Protein AF-A0A7C4S212-F1 (afdb_monomer_lite)

Sequence (214 aa):
MIWDPRSAPAAETPSPLVSHLTAELAELCGGPAAGQMADWAELAKAVERYLREQGADGEAVEGPYLLLLAAQALSSLGQSAVARRLYLLGSGLVRPAAWEASGGRALWVVDLPALTVREDASLELAFFGGLRLILDELCEVWDATRGRGVLGLRQAGAAAEALLGPKAGRQAVAGWVAELRALCRRRLAQAAVERGWEETPEVWNLDFERGRRR

Secondary structure (DSSP, 8-state):
----TT-PPP-PPPPHHHHHHHHHHHHHHTS--TTHHHHHHHHHHHHHHHHHHTT-TTS---HHHHHHHHHHHHHHTT-HHHHHHHHHHHTTSEEEE--GGGTT--EEEEESGGGS--TT---HHHHHHHHHHHHHHHHHHHHTTTT--EEEEESHHHHHHHHH-TT--HHHHHHHHHHHHHHHHHHHHHHHHHHT-SS--EEEE----TT---

pLDDT: mean 80.83, std 15.96, range [32.62, 97.62]

Radius of gyration: 20.67 Å; chains: 1; bounding box: 43×42×72 Å

Foldseek 3Di:
DDDDPPPPPDPDDQDPQLVVQLVVLQVQVPHDPPVCSVVSSVLSVVLVVVCVVVVCVPPDDDPLVSLQSSLVVCVVVVVNLSSVSSPCVSLVQKDWDDDVVLVPFTEMEGELVSLQDDLVDLPVVSSLVVVLVVLVSCLVVCLVVLQTHAYEYEPQLVNQCSNVHVPDDPVSSVVSSVVVQVSSQVSQVVSSVVSVGPYGHHYHYPPPDPPPDD

Structure (mmCIF, N/CA/C/O backbone):
data_AF-A0A7C4S212-F1
#
_entry.id   AF-A0A7C4S212-F1
#
loop_
_atom_site.group_PDB
_atom_site.id
_atom_site.type_symbol
_atom_site.label_atom_id
_atom_site.label_alt_id
_atom_site.label_comp_id
_atom_site.label_asym_id
_atom_site.label_entity_id
_atom_site.label_seq_id
_atom_site.pdbx_PDB_ins_code
_atom_site.Cartn_x
_atom_site.Cartn_y
_atom_site.Cartn_z
_atom_site.occupancy
_atom_site.B_iso_or_equiv
_atom_site.auth_seq_id
_atom_site.auth_comp_id
_atom_site.auth_asym_id
_atom_site.auth_atom_id
_atom_site.pdbx_PDB_model_num
ATOM 1 N N . MET A 1 1 ? 15.351 -1.614 -46.094 1.00 35.81 1 MET A N 1
ATOM 2 C CA . MET A 1 1 ? 16.222 -1.822 -44.919 1.00 35.81 1 MET A CA 1
ATOM 3 C C . MET A 1 1 ? 16.135 -3.300 -44.572 1.00 35.81 1 MET A C 1
ATOM 5 O O . MET A 1 1 ? 15.039 -3.753 -44.280 1.00 35.81 1 MET A O 1
ATOM 9 N N . ILE A 1 2 ? 17.216 -4.062 -44.754 1.00 35.94 2 ILE A N 1
ATOM 10 C CA . ILE A 1 2 ? 17.248 -5.511 -44.492 1.00 35.94 2 ILE A CA 1
ATOM 11 C C . ILE A 1 2 ? 17.806 -5.696 -43.079 1.00 35.94 2 ILE A C 1
ATOM 13 O O . ILE A 1 2 ? 18.888 -5.197 -42.788 1.00 35.94 2 ILE A O 1
ATOM 17 N N . TRP A 1 3 ? 17.037 -6.342 -42.207 1.00 40.75 3 TRP A N 1
ATOM 18 C CA . TRP A 1 3 ? 17.443 -6.698 -40.847 1.00 40.75 3 TRP A CA 1
ATOM 19 C C . TRP A 1 3 ? 18.335 -7.949 -40.897 1.00 40.75 3 TRP A C 1
ATOM 21 O O . TRP A 1 3 ? 17.945 -8.944 -41.511 1.00 40.75 3 TRP A O 1
ATOM 31 N N . ASP A 1 4 ? 19.531 -7.885 -40.303 1.00 50.16 4 ASP A N 1
ATOM 32 C CA . ASP A 1 4 ? 20.490 -8.995 -40.230 1.00 50.16 4 ASP A CA 1
ATOM 33 C C . ASP A 1 4 ? 20.427 -9.658 -38.837 1.00 50.16 4 ASP A C 1
ATOM 35 O O . ASP A 1 4 ? 20.831 -9.047 -37.849 1.00 50.16 4 ASP A O 1
ATOM 39 N N . PRO A 1 5 ? 19.953 -10.910 -38.718 1.00 42.38 5 PRO A N 1
ATOM 40 C CA . PRO A 1 5 ? 19.876 -11.618 -37.440 1.00 42.38 5 PRO A CA 1
ATOM 41 C C . PRO A 1 5 ? 21.245 -12.047 -36.877 1.00 42.38 5 PRO A C 1
ATOM 43 O O . PRO A 1 5 ? 21.295 -12.624 -35.791 1.00 42.38 5 PRO A O 1
ATOM 46 N N . ARG A 1 6 ? 22.359 -11.810 -37.591 1.00 40.19 6 ARG A N 1
ATOM 47 C CA . ARG A 1 6 ? 23.723 -12.143 -37.130 1.00 40.19 6 ARG A CA 1
ATOM 48 C C . ARG A 1 6 ? 24.465 -10.973 -36.496 1.00 40.19 6 ARG A C 1
ATOM 50 O O . ARG A 1 6 ? 25.532 -11.190 -35.926 1.00 40.19 6 ARG A O 1
ATOM 57 N N . SER A 1 7 ? 23.903 -9.766 -36.515 1.00 42.12 7 SER A N 1
ATOM 58 C CA . SER A 1 7 ? 24.372 -8.674 -35.661 1.00 42.12 7 SER A CA 1
ATOM 59 C C . SER A 1 7 ? 23.816 -8.864 -34.248 1.00 42.12 7 SER A C 1
ATOM 61 O O . SER A 1 7 ? 23.003 -8.072 -33.776 1.00 42.12 7 SER A O 1
ATOM 63 N N . ALA A 1 8 ? 24.195 -9.954 -33.580 1.00 43.75 8 ALA A N 1
ATOM 64 C CA . ALA A 1 8 ? 23.987 -10.046 -32.145 1.00 43.75 8 ALA A CA 1
ATOM 65 C C . ALA A 1 8 ? 24.935 -9.020 -31.503 1.00 43.75 8 ALA A C 1
ATOM 67 O O . ALA A 1 8 ? 26.151 -9.155 -31.685 1.00 43.75 8 ALA A O 1
ATOM 68 N N . PRO A 1 9 ? 24.436 -7.974 -30.819 1.00 51.03 9 PRO A N 1
ATOM 69 C CA . PRO A 1 9 ? 25.318 -7.105 -30.061 1.00 51.03 9 PRO A CA 1
ATOM 70 C C . PRO A 1 9 ? 26.076 -7.981 -29.059 1.00 51.03 9 PRO A C 1
ATOM 72 O O . PRO A 1 9 ? 25.493 -8.873 -28.435 1.00 51.03 9 PRO A O 1
ATOM 75 N N . ALA A 1 10 ? 27.392 -7.769 -28.957 1.00 52.47 10 ALA A N 1
ATOM 76 C CA . ALA A 1 10 ? 28.197 -8.345 -27.886 1.00 52.47 10 ALA A CA 1
ATOM 77 C C . ALA A 1 10 ? 27.456 -8.125 -26.563 1.00 52.47 10 ALA A C 1
ATOM 79 O O . ALA A 1 10 ? 26.830 -7.082 -26.414 1.00 52.47 10 ALA A O 1
ATOM 80 N N . ALA A 1 11 ? 27.475 -9.102 -25.650 1.00 52.12 11 ALA A N 1
ATOM 81 C CA . ALA A 1 11 ? 26.762 -9.020 -24.379 1.00 52.12 11 ALA A CA 1
ATOM 82 C C . ALA A 1 11 ? 27.180 -7.746 -23.623 1.00 52.12 11 ALA A C 1
ATOM 84 O O . ALA A 1 11 ? 28.196 -7.725 -22.932 1.00 52.12 11 ALA A O 1
ATOM 85 N N . GLU A 1 12 ? 26.428 -6.666 -23.832 1.00 66.19 12 GLU A N 1
ATOM 86 C CA . GLU A 1 12 ? 26.665 -5.373 -23.218 1.00 66.19 12 GLU A CA 1
ATOM 87 C C . GLU A 1 12 ? 26.374 -5.542 -21.738 1.00 66.19 12 GLU A C 1
ATOM 89 O O . GLU A 1 12 ? 25.265 -5.913 -21.340 1.00 66.19 12 GLU A O 1
ATOM 94 N N . THR A 1 13 ? 27.395 -5.316 -20.918 1.00 74.25 13 THR A N 1
ATOM 95 C CA . THR A 1 13 ? 27.229 -5.267 -19.473 1.00 74.25 13 THR A CA 1
ATOM 96 C C . THR A 1 13 ? 26.143 -4.232 -19.170 1.00 74.25 13 THR A C 1
ATOM 98 O O . THR A 1 13 ? 26.274 -3.089 -19.620 1.00 74.25 13 THR A O 1
ATOM 101 N N . PRO A 1 14 ? 25.062 -4.600 -18.459 1.00 78.00 14 PRO A N 1
ATOM 102 C CA . PRO A 1 14 ? 23.987 -3.664 -18.168 1.00 78.00 14 PRO A CA 1
ATOM 103 C C . PRO A 1 14 ? 24.547 -2.470 -17.398 1.00 78.00 14 PRO A C 1
ATOM 105 O O . PRO A 1 14 ? 25.407 -2.624 -16.526 1.00 78.00 14 PRO A O 1
ATOM 108 N N . SER A 1 15 ? 24.062 -1.273 -17.722 1.00 87.12 15 SER A N 1
ATOM 109 C CA . SER A 1 15 ? 24.478 -0.070 -17.009 1.00 87.12 15 SER A CA 1
ATOM 110 C C . SER A 1 15 ? 24.115 -0.160 -15.515 1.00 87.12 15 SER A C 1
ATOM 112 O O . SER A 1 15 ? 23.239 -0.951 -15.126 1.00 87.12 15 SER A O 1
ATOM 114 N N . PRO A 1 16 ? 24.742 0.657 -14.647 1.00 85.94 16 PRO A N 1
ATOM 115 C CA . PRO A 1 16 ? 24.386 0.712 -13.231 1.00 85.94 16 PRO A CA 1
ATOM 116 C C . PRO A 1 16 ? 22.905 1.045 -13.005 1.00 85.94 16 PRO A C 1
ATOM 118 O O . PRO A 1 16 ? 22.274 0.439 -12.143 1.00 85.94 16 PRO A O 1
ATOM 121 N N . LEU A 1 17 ? 22.337 1.949 -13.814 1.00 86.00 17 LEU A N 1
ATOM 122 C CA . LEU A 1 17 ? 20.925 2.327 -13.744 1.00 86.00 17 LEU A CA 1
ATOM 123 C C . LEU A 1 17 ? 20.009 1.160 -14.122 1.00 86.00 17 LEU A C 1
ATOM 125 O O . LEU A 1 17 ? 19.064 0.868 -13.392 1.00 86.00 17 LEU A O 1
ATOM 129 N N . VAL A 1 18 ? 20.309 0.460 -15.222 1.00 88.81 18 VAL A N 1
ATOM 130 C CA . VAL A 1 18 ? 19.535 -0.714 -15.648 1.00 88.81 18 VAL A CA 1
ATOM 131 C C . VAL A 1 18 ? 19.592 -1.806 -14.584 1.00 88.81 18 VAL A C 1
ATOM 133 O O . VAL A 1 18 ? 18.562 -2.389 -14.250 1.00 88.81 18 VAL A O 1
ATOM 136 N N . SER A 1 19 ? 20.770 -2.052 -14.009 1.00 86.94 19 SER A N 1
ATOM 137 C CA . SER A 1 19 ? 20.954 -3.053 -12.952 1.00 86.94 19 SER A CA 1
ATOM 138 C C . SER A 1 19 ? 20.170 -2.695 -11.687 1.00 86.94 19 SER A C 1
ATOM 140 O O . SER A 1 19 ? 19.483 -3.549 -11.130 1.00 86.94 19 SER A O 1
ATOM 142 N N . HIS A 1 20 ? 20.230 -1.429 -11.266 1.00 86.19 20 HIS A N 1
ATOM 143 C CA . HIS A 1 20 ? 19.498 -0.930 -10.105 1.00 86.19 20 HIS A CA 1
ATOM 144 C C . HIS A 1 20 ? 17.980 -1.025 -10.302 1.00 86.19 20 HIS A C 1
ATOM 146 O O . HIS A 1 20 ? 17.302 -1.643 -9.486 1.00 86.19 20 HIS A O 1
ATOM 152 N N . LEU A 1 21 ? 17.454 -0.496 -11.411 1.00 86.25 21 LEU A N 1
ATOM 153 C C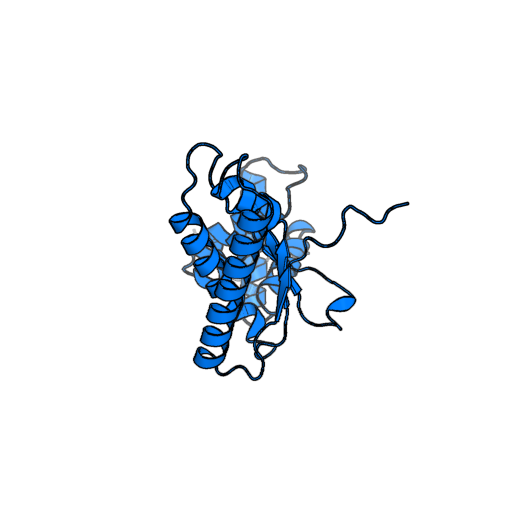A . LEU A 1 21 ? 16.017 -0.507 -11.687 1.00 86.25 21 LEU A CA 1
ATOM 154 C C . LEU A 1 21 ? 15.483 -1.934 -11.871 1.00 86.25 21 LEU A C 1
ATOM 156 O O . LEU A 1 21 ? 14.406 -2.254 -11.380 1.00 86.25 21 LEU A O 1
ATOM 160 N N . THR A 1 22 ? 16.245 -2.823 -12.516 1.00 88.00 22 THR A N 1
ATOM 161 C CA . THR A 1 22 ? 15.862 -4.240 -12.644 1.00 88.00 22 THR A CA 1
ATOM 162 C C . THR A 1 22 ? 15.776 -4.920 -11.276 1.00 88.00 22 THR A C 1
ATOM 164 O O . THR A 1 22 ? 14.845 -5.689 -11.039 1.00 88.00 22 THR A O 1
ATOM 167 N N . ALA A 1 23 ? 16.721 -4.635 -10.373 1.00 83.62 23 ALA A N 1
ATOM 168 C CA . ALA A 1 23 ? 16.706 -5.176 -9.017 1.00 83.62 23 ALA A CA 1
ATOM 169 C C . ALA A 1 23 ? 15.502 -4.663 -8.213 1.00 83.62 23 ALA A C 1
ATOM 171 O O . ALA A 1 23 ? 14.793 -5.476 -7.620 1.00 83.62 23 ALA A O 1
ATOM 172 N N . GLU A 1 24 ? 15.218 -3.357 -8.258 1.00 82.75 24 GLU A N 1
ATOM 173 C CA . GLU A 1 24 ? 14.044 -2.792 -7.580 1.00 82.75 24 GLU A CA 1
ATOM 174 C C . GLU A 1 24 ? 12.733 -3.372 -8.123 1.00 82.75 24 GLU A C 1
ATOM 176 O O . GLU A 1 24 ? 11.875 -3.796 -7.353 1.00 82.75 24 GLU A O 1
ATOM 181 N N . LEU A 1 25 ? 12.577 -3.458 -9.447 1.00 81.94 25 LEU A N 1
ATOM 182 C CA . LEU A 1 25 ? 11.378 -4.039 -10.059 1.00 81.94 25 LEU A CA 1
ATOM 183 C C . LEU A 1 25 ? 11.194 -5.507 -9.665 1.00 81.94 25 LEU A C 1
ATOM 185 O O . LEU A 1 25 ? 10.078 -5.926 -9.359 1.00 81.94 25 LEU A O 1
ATOM 189 N N . ALA A 1 26 ? 12.275 -6.288 -9.634 1.00 79.94 26 ALA A N 1
ATOM 190 C CA . ALA A 1 26 ? 12.216 -7.684 -9.215 1.00 79.94 26 ALA A CA 1
ATOM 191 C C . ALA A 1 26 ? 11.812 -7.828 -7.738 1.00 79.94 26 ALA A C 1
ATOM 193 O O . ALA A 1 26 ? 11.015 -8.709 -7.409 1.00 79.94 26 ALA A O 1
ATOM 194 N N . GLU A 1 27 ? 12.326 -6.965 -6.860 1.00 77.25 27 GLU A N 1
ATOM 195 C CA . GLU A 1 27 ? 11.983 -6.961 -5.435 1.00 77.25 27 GLU A CA 1
ATOM 196 C C . GLU A 1 27 ? 10.513 -6.572 -5.205 1.00 77.25 27 GLU A C 1
ATOM 198 O O . GLU A 1 27 ? 9.785 -7.260 -4.488 1.00 77.25 27 GLU A O 1
ATOM 203 N N . LEU A 1 28 ? 10.045 -5.511 -5.865 1.00 73.94 28 LEU A N 1
ATOM 204 C CA . LEU A 1 28 ? 8.713 -4.934 -5.651 1.00 73.94 28 LEU A CA 1
ATOM 205 C C . LEU A 1 28 ? 7.579 -5.733 -6.318 1.00 73.94 28 LEU A C 1
ATOM 207 O O . LEU A 1 28 ? 6.436 -5.736 -5.840 1.00 73.94 28 LEU A O 1
ATOM 211 N N . CYS A 1 29 ? 7.871 -6.418 -7.424 1.00 71.81 29 CYS A N 1
ATOM 212 C CA . CYS A 1 29 ? 6.865 -7.124 -8.220 1.00 71.81 29 CYS A CA 1
ATOM 213 C C . CYS A 1 29 ? 6.747 -8.623 -7.900 1.00 71.81 29 CYS A C 1
ATOM 215 O O . CYS A 1 29 ? 5.897 -9.287 -8.488 1.00 71.81 29 CYS A O 1
ATOM 217 N N . GLY A 1 30 ? 7.499 -9.144 -6.921 1.00 63.44 30 GLY A N 1
ATOM 218 C CA . GLY A 1 30 ? 7.316 -10.513 -6.417 1.00 63.44 30 GLY A CA 1
ATOM 219 C C . GLY A 1 30 ? 8.265 -11.559 -7.001 1.00 63.44 30 GLY A C 1
ATOM 220 O O . GLY A 1 30 ? 7.909 -12.733 -7.090 1.00 63.44 30 GLY A O 1
ATOM 221 N N . GLY A 1 31 ? 9.491 -11.160 -7.332 1.00 52.19 31 GLY A N 1
ATOM 222 C CA . GLY A 1 31 ? 10.545 -12.066 -7.760 1.00 52.19 31 GLY A CA 1
ATOM 223 C C . GLY A 1 31 ? 10.376 -12.582 -9.194 1.00 52.19 31 GLY A C 1
ATOM 224 O O . GLY A 1 31 ? 9.314 -12.496 -9.807 1.00 52.19 31 GLY A O 1
ATOM 225 N N . PRO A 1 32 ? 11.457 -13.109 -9.775 1.00 43.75 32 PRO A N 1
ATOM 226 C CA . PRO A 1 32 ? 11.478 -13.482 -11.172 1.00 43.75 32 PRO A CA 1
ATOM 227 C C . PRO A 1 32 ? 10.782 -14.823 -11.416 1.00 43.75 32 PRO A C 1
ATOM 229 O O . PRO A 1 32 ? 11.390 -15.885 -11.282 1.00 43.75 32 PRO A O 1
ATOM 232 N N . ALA A 1 33 ? 9.538 -14.809 -11.891 1.00 45.78 33 ALA A N 1
ATOM 233 C CA . ALA A 1 33 ? 9.155 -15.876 -12.811 1.00 45.78 33 ALA A CA 1
ATOM 234 C C . ALA A 1 33 ? 10.104 -15.771 -14.019 1.00 45.78 33 ALA A C 1
ATOM 236 O O . ALA A 1 33 ? 10.317 -14.674 -14.527 1.00 45.78 33 ALA A O 1
ATOM 237 N N . ALA A 1 34 ? 10.708 -16.871 -14.471 1.00 38.19 34 ALA A N 1
ATOM 238 C CA . ALA A 1 34 ? 11.805 -16.852 -15.451 1.00 38.19 34 ALA A CA 1
ATOM 239 C C . ALA A 1 34 ? 11.487 -16.127 -16.785 1.00 38.19 34 ALA A C 1
ATOM 241 O O . ALA A 1 34 ? 12.410 -15.759 -17.504 1.00 38.19 34 ALA A O 1
ATOM 242 N N . GLY A 1 35 ? 10.208 -15.876 -17.099 1.00 48.31 35 GLY A N 1
ATOM 243 C CA . GLY A 1 35 ? 9.780 -15.019 -18.213 1.00 48.31 35 GLY A CA 1
ATOM 244 C C . GLY A 1 35 ? 9.760 -13.510 -17.912 1.00 48.31 35 GLY A C 1
ATOM 245 O O . GLY A 1 35 ? 9.989 -12.721 -18.813 1.00 48.31 35 GLY A O 1
ATOM 246 N N . GLN A 1 36 ? 9.573 -13.097 -16.655 1.00 61.31 36 GLN A N 1
ATOM 247 C CA . GLN A 1 36 ? 9.437 -11.689 -16.252 1.00 61.31 36 GLN A CA 1
ATOM 248 C C . GLN A 1 36 ? 10.783 -10.952 -16.119 1.00 61.31 36 GLN A C 1
ATOM 250 O O . GLN A 1 36 ? 10.821 -9.738 -16.264 1.00 61.31 36 GLN A O 1
ATOM 255 N N . MET A 1 37 ? 11.913 -11.644 -15.891 1.00 55.47 37 MET A N 1
ATOM 256 C CA . MET A 1 37 ? 13.232 -10.973 -15.803 1.00 55.47 37 MET A CA 1
ATOM 257 C C . MET A 1 37 ? 13.677 -10.332 -17.110 1.00 55.47 37 MET A C 1
ATOM 259 O O . MET A 1 37 ? 14.276 -9.259 -17.085 1.00 55.47 37 MET A O 1
ATOM 263 N N . ALA A 1 38 ? 13.421 -11.008 -18.233 1.00 58.97 38 ALA A N 1
ATOM 264 C CA . ALA A 1 38 ? 13.734 -10.468 -19.550 1.00 58.97 38 ALA A CA 1
ATOM 265 C C . ALA A 1 38 ? 12.907 -9.198 -19.812 1.00 58.97 38 ALA A C 1
ATOM 267 O O . ALA A 1 38 ? 13.446 -8.210 -20.308 1.00 58.97 38 ALA A O 1
ATOM 268 N N . ASP A 1 39 ? 11.650 -9.190 -19.364 1.00 79.31 39 ASP A N 1
ATOM 269 C CA . ASP A 1 39 ? 10.753 -8.040 -19.476 1.00 79.31 39 ASP A CA 1
ATOM 270 C C . ASP A 1 39 ? 11.201 -6.864 -18.586 1.00 79.31 39 ASP A C 1
ATOM 272 O O . ASP A 1 39 ? 11.174 -5.715 -19.032 1.00 79.31 39 ASP A O 1
ATOM 276 N N . TRP A 1 40 ? 11.691 -7.119 -17.363 1.00 85.31 40 TRP A N 1
ATOM 277 C CA . TRP A 1 40 ? 12.206 -6.062 -16.474 1.00 85.31 40 TRP A CA 1
ATOM 278 C C . TRP A 1 40 ? 13.483 -5.411 -16.996 1.00 85.31 40 TRP A C 1
ATOM 280 O O . TRP A 1 40 ? 13.614 -4.189 -16.929 1.00 85.31 40 TRP A O 1
ATOM 290 N N . ALA A 1 41 ? 14.410 -6.204 -17.537 1.00 87.12 41 ALA A N 1
ATOM 291 C CA . ALA A 1 41 ? 15.652 -5.678 -18.091 1.00 87.12 41 ALA A CA 1
ATOM 292 C C . ALA A 1 41 ? 15.393 -4.802 -19.328 1.00 87.12 41 ALA A C 1
ATOM 294 O O . ALA A 1 41 ? 15.986 -3.731 -19.457 1.00 87.12 41 ALA A O 1
ATOM 295 N N . GLU A 1 42 ? 14.490 -5.219 -20.220 1.00 88.44 42 GLU A N 1
ATOM 296 C CA . GLU A 1 42 ? 14.108 -4.415 -21.389 1.00 88.44 42 GLU A CA 1
ATOM 297 C C . GLU A 1 42 ? 13.341 -3.147 -20.995 1.00 88.44 42 GLU A C 1
ATOM 299 O O . GLU A 1 42 ? 13.622 -2.071 -21.528 1.00 88.44 42 GLU A O 1
ATOM 304 N N . LEU A 1 43 ? 12.450 -3.229 -20.003 1.00 89.00 43 LEU A N 1
ATOM 305 C CA . LEU A 1 43 ? 11.792 -2.052 -19.435 1.00 89.00 43 LEU A CA 1
ATOM 306 C C . LEU A 1 43 ? 12.814 -1.064 -18.857 1.00 89.00 43 LEU A C 1
ATOM 308 O O . LEU A 1 43 ? 12.750 0.132 -19.142 1.00 89.00 43 LEU A O 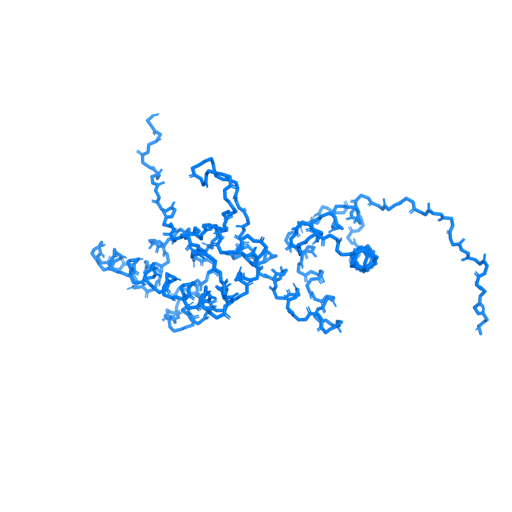1
ATOM 312 N N . ALA A 1 44 ? 13.784 -1.555 -18.083 1.00 90.31 44 ALA A N 1
ATOM 313 C CA . ALA A 1 44 ? 14.810 -0.718 -17.477 1.00 90.31 44 ALA A CA 1
ATOM 314 C C . ALA A 1 44 ? 15.700 -0.038 -18.532 1.00 90.31 44 ALA A C 1
ATOM 316 O O . ALA A 1 44 ? 16.006 1.149 -18.407 1.00 90.31 44 ALA A O 1
ATOM 317 N N . LYS A 1 45 ? 16.049 -0.749 -19.614 1.00 90.75 45 LYS A N 1
ATOM 318 C CA . LYS A 1 45 ? 16.747 -0.164 -20.774 1.00 90.75 45 LYS A CA 1
ATOM 319 C C . LYS A 1 45 ? 15.906 0.899 -21.479 1.00 90.75 45 LYS A C 1
ATOM 321 O O . LYS A 1 45 ? 16.452 1.912 -21.911 1.00 90.75 45 LYS A O 1
ATOM 326 N N . ALA A 1 46 ? 14.595 0.688 -21.609 1.00 90.31 46 ALA A N 1
ATOM 327 C CA . ALA A 1 46 ? 13.697 1.671 -22.209 1.00 90.31 46 ALA A CA 1
ATOM 328 C C . ALA A 1 46 ? 13.612 2.954 -21.363 1.00 90.31 46 ALA A C 1
ATOM 330 O O . ALA A 1 46 ? 13.699 4.051 -21.916 1.00 90.31 46 ALA A O 1
ATOM 331 N N . VAL A 1 47 ? 13.520 2.825 -20.033 1.00 89.75 47 VAL A N 1
ATOM 332 C CA . VAL A 1 47 ? 13.546 3.967 -19.101 1.00 89.75 47 VAL A CA 1
ATOM 333 C C . VAL A 1 47 ? 14.882 4.710 -19.177 1.00 89.75 47 VAL A C 1
ATOM 335 O O . VAL A 1 47 ? 14.892 5.935 -19.285 1.00 89.75 47 VAL A O 1
ATOM 338 N N . GLU A 1 48 ? 16.009 3.992 -19.188 1.00 90.81 48 GLU A N 1
ATOM 339 C CA . GLU A 1 48 ? 17.330 4.608 -19.358 1.00 90.81 48 GLU A CA 1
ATOM 340 C C . GLU A 1 48 ? 17.435 5.376 -20.683 1.00 90.81 48 GLU A C 1
ATOM 342 O O . GLU A 1 48 ? 17.891 6.520 -20.700 1.00 90.81 48 GLU A O 1
ATOM 347 N N . ARG A 1 49 ? 16.995 4.771 -21.793 1.00 90.62 49 ARG A N 1
ATOM 348 C CA . ARG A 1 49 ? 17.025 5.421 -23.109 1.00 90.62 49 ARG A CA 1
ATOM 349 C C . ARG A 1 49 ? 16.220 6.717 -23.107 1.00 90.62 49 ARG A C 1
ATOM 351 O O . ARG A 1 49 ? 16.723 7.730 -23.582 1.00 90.62 49 ARG A O 1
ATOM 358 N N . TYR A 1 50 ? 15.023 6.694 -22.524 1.00 90.62 50 TYR A N 1
ATOM 359 C CA . TYR A 1 50 ? 14.189 7.886 -22.386 1.00 90.62 50 TYR A CA 1
ATOM 360 C C . TYR A 1 50 ? 14.896 8.995 -21.592 1.00 90.62 50 TYR A C 1
ATOM 362 O O . TYR A 1 50 ? 14.892 10.147 -22.014 1.00 90.62 50 TYR A O 1
ATOM 370 N N . LEU A 1 51 ? 15.558 8.668 -20.477 1.00 89.25 51 LEU A N 1
ATOM 371 C CA . LEU A 1 51 ? 16.291 9.657 -19.676 1.00 89.25 51 LEU A CA 1
ATOM 372 C C . LEU A 1 51 ? 17.449 10.298 -20.453 1.00 89.25 51 LEU A C 1
ATOM 374 O O . LEU A 1 51 ? 17.626 11.515 -20.382 1.00 89.25 51 LEU A O 1
ATOM 378 N N . ARG A 1 52 ? 18.192 9.508 -21.241 1.00 88.38 52 ARG A N 1
ATOM 379 C CA . ARG A 1 52 ? 19.249 10.042 -22.118 1.00 88.38 52 ARG A CA 1
ATOM 380 C C . ARG A 1 52 ? 18.686 10.979 -23.183 1.00 88.38 52 ARG A C 1
ATOM 382 O O . ARG A 1 52 ? 19.252 12.041 -23.421 1.00 88.38 52 ARG A O 1
ATOM 389 N N . GLU A 1 53 ? 17.554 10.624 -23.790 1.00 89.00 53 GLU A N 1
ATOM 390 C CA . GLU A 1 53 ? 16.870 11.470 -24.780 1.00 89.00 53 GLU A CA 1
ATOM 391 C C . GLU A 1 53 ? 16.361 12.790 -24.179 1.00 89.00 53 GLU A C 1
ATOM 393 O O . GLU A 1 53 ? 16.364 13.812 -24.864 1.00 89.00 53 GLU A O 1
ATOM 398 N N . GLN A 1 54 ? 15.980 12.796 -22.898 1.00 86.44 54 GLN A N 1
ATOM 399 C CA . GLN A 1 54 ? 15.590 14.007 -22.161 1.00 86.44 54 GLN A CA 1
ATOM 400 C C . GLN A 1 54 ? 16.784 14.837 -21.656 1.00 86.44 54 GLN A C 1
ATOM 402 O O . GLN A 1 54 ? 16.584 15.861 -21.006 1.00 86.44 54 GLN A O 1
ATOM 407 N N . GLY A 1 55 ? 18.022 14.427 -21.951 1.00 82.81 55 GLY A N 1
ATOM 408 C CA . GLY A 1 55 ? 19.228 15.154 -21.553 1.00 82.81 55 GLY A CA 1
ATOM 409 C C . GLY A 1 55 ? 19.635 14.964 -20.090 1.00 82.81 55 GLY A C 1
ATOM 410 O O . GLY A 1 55 ? 20.497 15.696 -19.617 1.00 82.81 55 GLY A O 1
ATOM 411 N N . ALA A 1 56 ? 19.081 13.972 -19.385 1.00 77.75 56 ALA A N 1
ATOM 412 C CA . ALA A 1 56 ? 19.441 13.654 -17.998 1.00 77.75 56 ALA A CA 1
ATOM 413 C C . ALA A 1 56 ? 20.754 12.843 -17.880 1.00 77.75 56 ALA A C 1
ATOM 415 O O . ALA A 1 56 ? 20.984 12.148 -16.889 1.00 77.75 56 ALA A O 1
ATOM 416 N N . ASP A 1 57 ? 21.612 12.880 -18.904 1.00 70.62 57 ASP A N 1
ATOM 417 C CA . ASP A 1 57 ? 22.834 12.078 -18.963 1.00 70.62 57 ASP A CA 1
ATOM 418 C C . ASP A 1 57 ? 23.866 12.635 -17.963 1.00 70.62 57 ASP A C 1
ATOM 420 O O . ASP A 1 57 ? 24.456 13.696 -18.168 1.00 70.62 57 ASP A O 1
ATOM 424 N N . GLY A 1 58 ? 24.054 11.932 -16.841 1.00 63.34 58 GLY A N 1
ATOM 425 C CA . GLY A 1 58 ? 24.952 12.338 -15.752 1.00 63.34 58 GLY A CA 1
ATOM 426 C C . GLY A 1 58 ? 24.292 13.096 -14.594 1.00 63.34 58 GLY A C 1
ATOM 427 O O . GLY A 1 58 ? 24.986 13.424 -13.630 1.00 63.34 58 GLY A O 1
ATOM 428 N N . GLU A 1 59 ? 22.977 13.334 -14.636 1.00 69.62 59 GLU A N 1
ATOM 429 C CA . GLU A 1 59 ? 22.231 13.884 -13.499 1.00 69.62 59 GLU A CA 1
ATOM 430 C C . GLU A 1 59 ? 21.746 12.774 -12.554 1.00 69.62 59 GLU A C 1
ATOM 432 O O . GLU A 1 59 ? 21.380 11.673 -12.971 1.00 69.62 59 GLU A O 1
ATOM 437 N N . ALA A 1 60 ? 21.750 13.053 -11.248 1.00 75.12 60 ALA A N 1
ATOM 438 C CA . ALA A 1 60 ? 21.204 12.135 -10.257 1.00 75.12 60 ALA A CA 1
ATOM 439 C C . ALA A 1 60 ? 19.673 12.131 -10.360 1.00 75.12 60 ALA A C 1
ATOM 441 O O . ALA A 1 60 ? 19.019 13.109 -10.005 1.00 75.12 60 ALA A O 1
ATOM 442 N N . VAL A 1 61 ? 19.106 11.026 -10.843 1.00 81.69 61 VAL A N 1
ATOM 443 C CA . VAL A 1 61 ? 17.655 10.848 -10.949 1.00 81.69 61 VAL A CA 1
ATOM 444 C C . VAL A 1 61 ? 17.116 10.226 -9.665 1.00 81.69 61 VAL A C 1
ATOM 446 O O . VAL A 1 61 ? 17.644 9.227 -9.177 1.00 81.69 61 VAL A O 1
ATOM 449 N N . GLU A 1 62 ? 16.050 10.803 -9.111 1.00 82.19 62 GLU A N 1
ATOM 450 C CA . GLU A 1 62 ? 15.416 10.275 -7.905 1.00 82.19 62 GLU A CA 1
ATOM 451 C C . GLU A 1 62 ? 14.728 8.925 -8.178 1.00 82.19 62 GLU A C 1
ATOM 453 O O . GLU A 1 62 ? 13.956 8.783 -9.128 1.00 82.19 62 GLU A O 1
ATOM 458 N N . GLY A 1 63 ? 14.956 7.937 -7.306 1.00 82.00 63 GLY A N 1
ATOM 459 C CA . GLY A 1 63 ? 14.358 6.596 -7.405 1.00 82.00 63 GLY A CA 1
ATOM 460 C C . GLY A 1 63 ? 12.831 6.586 -7.598 1.00 82.00 63 GLY A C 1
ATOM 461 O O . GLY A 1 63 ? 12.353 5.924 -8.519 1.00 82.00 63 GLY A O 1
ATOM 462 N N . PRO A 1 64 ? 12.041 7.370 -6.834 1.00 83.94 64 PRO A N 1
ATOM 463 C CA . PRO A 1 64 ? 10.593 7.451 -7.033 1.00 83.94 64 PRO A CA 1
ATOM 464 C C . PRO A 1 64 ? 10.191 7.864 -8.454 1.00 83.94 64 PRO A C 1
ATOM 466 O O . PRO A 1 64 ? 9.244 7.314 -9.014 1.00 83.94 64 PRO A O 1
ATOM 469 N N . TYR A 1 65 ? 10.942 8.777 -9.078 1.00 84.50 65 TYR A N 1
ATOM 470 C CA . TYR A 1 65 ? 10.684 9.194 -10.454 1.00 84.50 65 TYR A CA 1
ATOM 471 C C . TYR A 1 65 ? 10.972 8.072 -11.462 1.00 84.50 65 TYR A C 1
ATOM 473 O O . TYR A 1 65 ? 10.191 7.872 -12.393 1.00 84.50 65 TYR A O 1
ATOM 481 N N . LEU A 1 66 ? 12.021 7.271 -11.242 1.00 88.38 66 LEU A N 1
ATOM 482 C CA . LEU A 1 66 ? 12.290 6.076 -12.054 1.00 88.38 66 LEU A CA 1
ATOM 483 C C . LEU A 1 66 ? 11.136 5.066 -11.981 1.00 88.38 66 LEU A C 1
ATOM 485 O O . LEU A 1 66 ? 10.726 4.528 -13.012 1.00 88.38 66 LEU A O 1
ATOM 489 N N . LEU A 1 67 ? 10.568 4.855 -10.789 1.00 87.25 67 LEU A N 1
ATOM 490 C CA . LEU A 1 67 ? 9.408 3.977 -10.604 1.00 87.25 67 LEU A CA 1
ATOM 491 C C . LEU A 1 67 ? 8.158 4.514 -11.313 1.00 87.25 67 LEU A C 1
ATOM 493 O O . LEU A 1 67 ? 7.411 3.729 -11.894 1.00 87.25 67 LEU A O 1
ATOM 497 N N . LEU A 1 68 ? 7.946 5.836 -11.332 1.00 87.88 68 LEU A N 1
ATOM 498 C CA . LEU A 1 68 ? 6.849 6.458 -12.085 1.00 87.88 68 LEU A CA 1
ATOM 499 C C . LEU A 1 68 ? 7.011 6.274 -13.602 1.00 87.88 68 LEU A C 1
ATOM 501 O O . LEU A 1 68 ? 6.034 5.964 -14.287 1.00 87.88 68 LEU A O 1
ATOM 505 N N . LEU A 1 69 ? 8.231 6.412 -14.132 1.00 89.44 69 LEU A N 1
ATOM 506 C CA . LEU A 1 69 ? 8.513 6.152 -15.550 1.00 89.44 69 LEU A CA 1
ATOM 507 C C . LEU A 1 69 ? 8.295 4.676 -15.906 1.00 89.44 69 LEU A C 1
ATOM 509 O O . LEU A 1 69 ? 7.655 4.370 -16.916 1.00 89.44 69 LEU A O 1
ATOM 513 N N . ALA A 1 70 ? 8.760 3.759 -15.055 1.00 88.50 70 ALA A N 1
ATOM 514 C CA . ALA A 1 70 ? 8.526 2.327 -15.224 1.00 88.50 70 ALA A CA 1
ATOM 515 C C . ALA A 1 70 ? 7.025 1.983 -15.170 1.00 88.50 70 ALA A C 1
ATOM 517 O O . ALA A 1 70 ? 6.534 1.223 -16.008 1.00 88.50 70 ALA A O 1
ATOM 518 N N . ALA A 1 71 ? 6.274 2.593 -14.247 1.00 87.06 71 ALA A N 1
ATOM 519 C CA . ALA A 1 71 ? 4.824 2.448 -14.154 1.00 87.06 71 ALA A CA 1
ATOM 520 C C . ALA A 1 71 ? 4.119 2.919 -15.435 1.00 87.06 71 ALA A C 1
ATOM 522 O O . ALA A 1 71 ? 3.251 2.218 -15.958 1.00 87.06 71 ALA A O 1
ATOM 523 N N . GLN A 1 72 ? 4.526 4.069 -15.983 1.00 87.00 72 GLN A N 1
ATOM 524 C CA . GLN A 1 72 ? 3.971 4.620 -17.221 1.00 87.00 72 GLN A CA 1
ATOM 525 C C . GLN A 1 72 ? 4.211 3.700 -18.421 1.00 87.00 72 GLN A C 1
ATOM 527 O O . GLN A 1 72 ? 3.300 3.456 -19.222 1.00 87.00 72 GLN A O 1
ATOM 532 N N . ALA A 1 73 ? 5.424 3.163 -18.534 1.00 87.19 73 ALA A N 1
ATOM 533 C CA . ALA A 1 73 ? 5.766 2.216 -19.582 1.00 87.19 73 ALA A CA 1
ATOM 534 C C . ALA A 1 73 ? 4.947 0.919 -19.446 1.00 87.19 73 ALA A C 1
ATOM 536 O O . ALA A 1 73 ? 4.322 0.492 -20.414 1.00 87.19 73 ALA A O 1
ATOM 537 N N . LEU A 1 74 ? 4.827 0.353 -18.241 1.00 84.81 74 LEU A N 1
ATOM 538 C CA . LEU A 1 74 ? 3.996 -0.835 -17.998 1.00 84.81 74 LEU A CA 1
ATOM 539 C C . LEU A 1 74 ? 2.508 -0.600 -18.263 1.00 84.81 74 LEU A C 1
ATOM 541 O O . LEU A 1 74 ? 1.842 -1.456 -18.845 1.00 84.81 74 LEU A O 1
ATOM 545 N N . SER A 1 75 ? 1.989 0.570 -17.894 1.00 83.75 75 SER A N 1
ATOM 546 C CA . SER A 1 75 ? 0.610 0.962 -18.188 1.00 83.75 75 SER A CA 1
ATOM 547 C C . SER A 1 75 ? 0.353 0.975 -19.699 1.00 83.75 75 SER A C 1
ATOM 549 O O . SER A 1 75 ? -0.638 0.418 -20.171 1.00 83.75 75 SER A O 1
ATOM 551 N N . SER A 1 76 ? 1.308 1.507 -20.470 1.00 83.44 76 SER A N 1
ATOM 552 C CA . SER A 1 76 ? 1.252 1.550 -21.939 1.00 83.44 76 SER A CA 1
ATOM 553 C C . SER A 1 76 ? 1.319 0.158 -22.583 1.00 83.44 76 SER A C 1
ATOM 555 O O . SER A 1 76 ? 0.805 -0.038 -23.681 1.00 83.44 76 SER A O 1
ATOM 557 N N . LEU A 1 77 ? 1.905 -0.819 -21.885 1.00 82.69 77 LEU A N 1
ATOM 558 C CA . LEU A 1 77 ? 1.963 -2.228 -22.287 1.00 82.69 77 LEU A CA 1
ATOM 559 C C . LEU A 1 77 ? 0.741 -3.044 -21.820 1.00 82.69 77 LEU A C 1
ATOM 561 O O . LEU A 1 77 ? 0.713 -4.261 -21.996 1.00 82.69 77 LEU A O 1
ATOM 565 N N . GLY A 1 78 ? -0.264 -2.409 -21.204 1.00 78.69 78 GLY A N 1
ATOM 566 C CA . GLY A 1 78 ? -1.454 -3.087 -20.675 1.00 78.69 78 GLY A CA 1
ATOM 567 C C . GLY A 1 78 ? -1.226 -3.826 -19.350 1.00 78.69 78 GLY A C 1
ATOM 568 O O . GLY A 1 78 ? -2.130 -4.503 -18.862 1.00 78.69 78 GLY A O 1
ATOM 569 N N . GLN A 1 79 ? -0.053 -3.675 -18.726 1.00 81.12 79 GLN A N 1
ATOM 570 C CA . GLN A 1 79 ? 0.304 -4.289 -17.440 1.00 81.12 79 GLN A CA 1
ATOM 571 C C . GLN A 1 79 ? -0.240 -3.461 -16.264 1.00 81.12 79 GLN A C 1
ATOM 573 O O . GLN A 1 79 ? 0.496 -3.035 -15.373 1.00 81.12 79 GLN A O 1
ATOM 578 N N . SER A 1 80 ? -1.549 -3.192 -16.268 1.00 76.44 80 SER A N 1
ATOM 579 C CA . SER A 1 80 ? -2.164 -2.196 -15.382 1.00 76.44 80 SER A CA 1
ATOM 580 C C . SER A 1 80 ? -2.053 -2.529 -13.891 1.00 76.44 80 SER A C 1
ATOM 582 O O . SER A 1 80 ? -1.949 -1.607 -13.093 1.00 76.44 80 SER A O 1
ATOM 584 N N . ALA A 1 81 ? -2.057 -3.808 -13.498 1.00 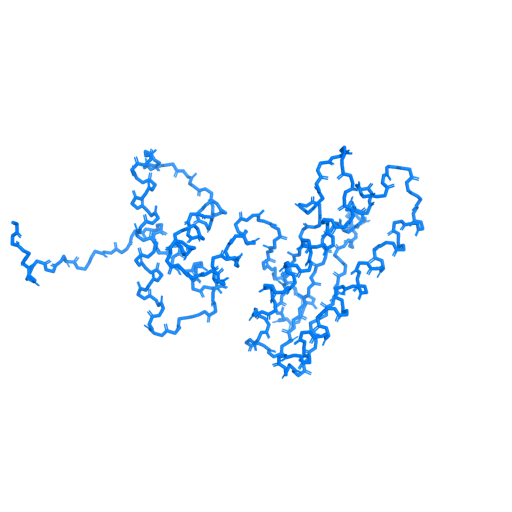73.38 81 ALA A N 1
ATOM 585 C CA . ALA A 1 81 ? -1.903 -4.201 -12.091 1.00 73.38 81 ALA A CA 1
ATOM 586 C C . ALA A 1 81 ? -0.497 -3.869 -11.561 1.00 73.38 81 ALA A C 1
ATOM 588 O O . ALA A 1 81 ? -0.342 -3.177 -10.558 1.00 73.38 81 ALA A O 1
ATOM 589 N N . VAL A 1 82 ? 0.542 -4.263 -12.303 1.00 78.31 82 VAL A N 1
ATOM 590 C CA . VAL A 1 82 ? 1.934 -3.969 -11.933 1.00 78.31 82 VAL A CA 1
ATOM 591 C C . VAL A 1 82 ? 2.204 -2.464 -11.981 1.00 78.31 82 VAL A C 1
ATOM 593 O O . VAL A 1 82 ? 2.811 -1.914 -11.064 1.00 78.31 82 VAL A O 1
ATOM 596 N N . ALA A 1 83 ? 1.694 -1.775 -13.006 1.00 81.94 83 ALA A N 1
ATOM 597 C CA . ALA A 1 83 ? 1.816 -0.327 -13.124 1.00 81.94 83 ALA A CA 1
ATOM 598 C C . ALA A 1 83 ? 1.208 0.404 -11.917 1.00 81.94 83 ALA A C 1
ATOM 600 O O . ALA A 1 83 ? 1.854 1.286 -11.356 1.00 81.94 83 ALA A O 1
ATOM 601 N N . ARG A 1 84 ? 0.002 0.023 -11.467 1.00 80.44 84 ARG A N 1
ATOM 602 C CA . ARG A 1 84 ? -0.637 0.626 -10.282 1.00 80.44 84 ARG A CA 1
ATOM 603 C C . ARG A 1 84 ? 0.190 0.429 -9.020 1.00 80.44 84 ARG A C 1
ATOM 605 O O . ARG A 1 84 ? 0.373 1.392 -8.277 1.00 80.44 84 ARG A O 1
ATOM 612 N N . ARG A 1 85 ? 0.767 -0.757 -8.818 1.00 77.88 85 ARG A N 1
ATOM 613 C CA . ARG A 1 85 ? 1.683 -0.997 -7.696 1.00 77.88 85 ARG A CA 1
ATOM 614 C C . ARG A 1 85 ? 2.893 -0.066 -7.750 1.00 77.88 85 ARG A C 1
ATOM 616 O O . ARG A 1 85 ? 3.202 0.580 -6.753 1.00 77.88 85 ARG A O 1
ATOM 623 N N . LEU A 1 86 ? 3.533 0.066 -8.911 1.00 82.19 86 LEU A N 1
ATOM 624 C CA . LEU A 1 86 ? 4.665 0.982 -9.066 1.00 82.19 86 LEU A CA 1
ATOM 625 C C . LEU A 1 86 ? 4.267 2.450 -8.879 1.00 82.19 86 LEU A C 1
ATOM 627 O O . LEU A 1 86 ? 5.029 3.193 -8.269 1.00 82.19 86 LEU A O 1
ATOM 631 N N . TYR A 1 87 ? 3.072 2.871 -9.306 1.00 84.06 87 TYR A N 1
ATOM 632 C CA . TYR A 1 87 ? 2.569 4.218 -9.012 1.00 84.06 87 TYR A CA 1
ATOM 633 C C . TYR A 1 87 ? 2.388 4.457 -7.507 1.00 84.06 87 TYR A C 1
ATOM 635 O O . TYR A 1 87 ? 2.720 5.537 -7.015 1.00 84.06 87 TYR A O 1
ATOM 643 N N . LEU A 1 88 ? 1.901 3.471 -6.747 1.00 82.62 88 LEU A N 1
ATOM 644 C CA . LEU A 1 88 ? 1.756 3.597 -5.290 1.00 82.62 88 LEU A CA 1
ATOM 645 C C . LEU A 1 88 ? 3.101 3.746 -4.570 1.00 82.62 88 LEU A C 1
ATOM 647 O O . LEU A 1 88 ? 3.195 4.485 -3.591 1.00 82.62 88 LEU A O 1
ATOM 651 N N . LEU A 1 89 ? 4.136 3.080 -5.074 1.00 80.06 89 LEU A N 1
ATOM 652 C CA . LEU A 1 89 ? 5.487 3.153 -4.520 1.00 80.06 89 LEU A CA 1
ATOM 653 C C . LEU A 1 89 ? 6.205 4.433 -4.955 1.00 80.06 89 LEU A C 1
ATOM 655 O O . LEU A 1 89 ? 6.731 5.166 -4.121 1.00 80.06 89 LEU A O 1
ATOM 659 N N . GLY A 1 90 ? 6.161 4.745 -6.252 1.00 80.69 90 GLY A N 1
ATOM 660 C CA . GLY A 1 90 ? 6.767 5.941 -6.838 1.00 80.69 90 GLY A CA 1
ATOM 661 C C . GLY A 1 90 ? 6.126 7.248 -6.367 1.00 80.69 90 GLY A C 1
ATOM 662 O O . GLY A 1 90 ? 6.773 8.288 -6.382 1.00 80.69 90 GLY A O 1
ATOM 663 N N . SER A 1 91 ? 4.878 7.214 -5.890 1.00 82.19 91 SER A N 1
ATOM 664 C CA . SER A 1 91 ? 4.231 8.373 -5.253 1.00 82.19 91 SER A CA 1
ATOM 665 C C . SER A 1 91 ? 4.623 8.573 -3.786 1.00 82.19 91 SER A C 1
ATOM 667 O O . SER A 1 91 ? 4.283 9.599 -3.201 1.00 82.19 91 SER A O 1
ATOM 669 N N . GLY A 1 92 ? 5.297 7.601 -3.161 1.00 82.88 92 GLY A N 1
ATOM 670 C CA . GLY A 1 92 ? 5.613 7.627 -1.731 1.00 82.88 92 GLY A CA 1
ATOM 671 C C . GLY A 1 92 ? 4.403 7.432 -0.808 1.00 82.88 92 GLY A C 1
ATOM 672 O O . GLY A 1 92 ? 4.568 7.452 0.413 1.00 82.88 92 GLY A O 1
ATOM 673 N N . LEU A 1 93 ? 3.206 7.202 -1.367 1.00 86.31 93 LEU A N 1
ATOM 674 C CA . LEU A 1 93 ? 1.979 6.914 -0.614 1.00 86.31 93 LEU A CA 1
ATOM 675 C C . LEU A 1 93 ? 2.111 5.635 0.204 1.00 86.31 93 LEU A C 1
ATOM 677 O O . LEU A 1 93 ? 1.570 5.537 1.308 1.00 86.31 93 LEU A O 1
ATOM 681 N N . VAL A 1 94 ? 2.830 4.657 -0.344 1.00 88.75 94 VAL A N 1
ATOM 682 C CA . VAL A 1 94 ? 3.100 3.389 0.312 1.00 88.75 94 VAL A CA 1
ATOM 683 C C . VAL A 1 94 ? 4.578 3.059 0.217 1.00 88.75 94 VAL A C 1
ATOM 685 O O . VAL A 1 94 ? 5.205 3.259 -0.818 1.00 88.75 94 VAL A O 1
ATOM 688 N N . ARG A 1 95 ? 5.138 2.513 1.296 1.00 86.56 95 ARG A N 1
ATOM 689 C CA . ARG A 1 95 ? 6.530 2.059 1.324 1.00 86.56 95 ARG A CA 1
ATOM 690 C C . ARG A 1 95 ? 6.694 0.754 2.097 1.00 86.56 95 ARG A C 1
ATOM 692 O O . ARG A 1 95 ? 6.045 0.598 3.141 1.00 86.56 95 ARG A O 1
ATOM 699 N N . PRO A 1 96 ? 7.573 -0.156 1.648 1.00 84.06 96 PRO A N 1
ATOM 700 C CA . PRO A 1 96 ? 8.006 -1.254 2.492 1.00 84.06 96 PRO A CA 1
ATOM 701 C C . PRO A 1 96 ? 8.817 -0.681 3.659 1.00 84.06 96 PRO A C 1
ATOM 703 O O . PRO A 1 96 ? 9.520 0.326 3.525 1.00 84.06 96 PRO A O 1
ATOM 706 N N . ALA A 1 97 ? 8.708 -1.296 4.828 1.00 82.19 97 ALA A N 1
ATOM 707 C CA . ALA A 1 97 ? 9.534 -0.954 5.974 1.00 82.19 97 ALA A CA 1
ATOM 708 C C . ALA A 1 97 ? 10.002 -2.227 6.674 1.00 82.19 97 ALA A C 1
ATOM 710 O O . ALA A 1 97 ? 9.225 -3.150 6.899 1.00 82.19 97 ALA A O 1
ATOM 711 N N . ALA A 1 98 ? 11.271 -2.256 7.067 1.00 72.19 98 ALA A N 1
ATOM 712 C CA . ALA A 1 98 ? 11.762 -3.246 8.011 1.00 72.19 98 ALA A CA 1
ATOM 713 C C . ALA A 1 98 ? 11.514 -2.720 9.428 1.00 72.19 98 ALA A C 1
ATOM 715 O O . ALA A 1 98 ? 11.940 -1.616 9.769 1.00 72.19 98 ALA A O 1
ATOM 716 N N . TRP A 1 99 ? 10.822 -3.496 10.261 1.00 67.44 99 TRP A N 1
ATOM 717 C CA . TRP A 1 99 ? 10.680 -3.180 11.678 1.00 67.44 99 TRP A CA 1
ATOM 718 C C . TRP A 1 99 ? 10.940 -4.431 12.505 1.00 67.44 99 TRP A C 1
ATOM 720 O O . TRP A 1 99 ? 10.245 -5.424 12.346 1.00 67.44 99 TRP A O 1
ATOM 730 N N . GLU A 1 100 ? 11.911 -4.383 13.418 1.00 63.06 100 GLU A N 1
ATOM 731 C CA . GLU A 1 100 ? 12.234 -5.514 14.304 1.00 63.06 100 GLU A CA 1
ATOM 732 C C . GLU A 1 100 ? 11.003 -6.031 15.068 1.00 63.06 100 GLU A C 1
ATOM 734 O O . GLU A 1 100 ? 10.828 -7.238 15.230 1.00 63.06 100 GLU A O 1
ATOM 739 N N . ALA A 1 101 ? 10.092 -5.130 15.457 1.00 61.88 101 ALA A N 1
ATOM 740 C CA . ALA A 1 101 ? 8.853 -5.487 16.141 1.00 61.88 101 ALA A CA 1
ATOM 741 C C . ALA A 1 101 ? 7.885 -6.307 15.272 1.00 61.88 101 ALA A C 1
ATOM 743 O O . ALA A 1 101 ? 7.030 -6.997 15.823 1.00 61.88 101 ALA A O 1
ATOM 744 N N . SER A 1 102 ? 8.009 -6.276 13.937 1.00 62.34 102 SER A N 1
ATOM 745 C CA . SER A 1 102 ? 7.173 -7.094 13.048 1.00 62.34 102 SER A CA 1
ATOM 746 C C . SER A 1 102 ? 7.535 -8.583 13.095 1.00 62.34 102 SER A C 1
ATOM 748 O O . SER A 1 102 ? 6.833 -9.390 12.488 1.00 62.34 102 SER A O 1
ATOM 750 N N . GLY A 1 103 ? 8.612 -8.970 13.794 1.00 68.00 103 GLY A N 1
ATOM 751 C CA . GLY A 1 103 ? 9.020 -10.370 13.934 1.00 68.00 103 GLY A CA 1
ATOM 752 C C . GLY A 1 103 ? 9.393 -11.017 12.598 1.00 68.00 103 GLY A C 1
ATOM 753 O O . GLY A 1 103 ? 9.115 -12.195 12.386 1.00 68.00 103 GLY A O 1
ATOM 754 N N . GLY A 1 104 ? 9.947 -10.232 11.666 1.00 71.75 104 GLY A N 1
ATOM 755 C CA . GLY A 1 104 ? 10.284 -10.686 10.312 1.00 71.75 104 GLY A CA 1
ATOM 756 C C . GLY A 1 104 ? 9.097 -10.731 9.343 1.00 71.75 104 GLY A C 1
ATOM 757 O O . GLY A 1 104 ? 9.243 -11.213 8.222 1.00 71.75 104 GLY A O 1
ATOM 758 N N . ARG A 1 105 ? 7.919 -10.232 9.739 1.00 78.69 105 ARG A N 1
ATOM 759 C CA . ARG A 1 105 ? 6.765 -10.091 8.839 1.00 78.69 105 ARG A CA 1
ATOM 760 C C . ARG A 1 105 ? 6.935 -8.878 7.924 1.00 78.69 105 ARG A C 1
ATOM 762 O O . ARG A 1 105 ? 7.432 -7.837 8.361 1.00 78.69 105 ARG A O 1
ATOM 769 N N . ALA A 1 106 ? 6.444 -8.996 6.689 1.00 82.75 106 ALA A N 1
ATOM 770 C CA . ALA A 1 106 ? 6.394 -7.890 5.738 1.00 82.75 106 ALA A CA 1
ATOM 771 C C . ALA A 1 106 ? 5.525 -6.749 6.293 1.00 82.75 106 ALA A C 1
ATOM 773 O O . ALA A 1 106 ? 4.321 -6.931 6.511 1.00 82.75 106 ALA A O 1
ATOM 774 N N . LEU A 1 107 ? 6.143 -5.590 6.532 1.00 89.00 107 LEU A N 1
ATOM 775 C CA . LEU A 1 107 ? 5.475 -4.372 6.978 1.00 89.00 107 LEU A CA 1
ATOM 776 C C . LEU A 1 107 ? 5.393 -3.379 5.819 1.00 89.00 107 LEU A C 1
ATOM 778 O O . LEU A 1 107 ? 6.406 -2.985 5.243 1.00 89.00 107 LEU A O 1
ATOM 782 N N . TRP A 1 108 ? 4.174 -2.931 5.543 1.00 90.81 108 TRP A N 1
ATOM 783 C CA . TRP A 1 108 ? 3.879 -1.910 4.547 1.00 90.81 108 TRP A CA 1
ATOM 784 C C . TRP A 1 108 ? 3.285 -0.692 5.221 1.00 90.81 108 TRP A C 1
ATOM 786 O O . TRP A 1 108 ? 2.319 -0.804 5.973 1.00 90.81 108 TRP A O 1
ATOM 796 N N . VAL A 1 109 ? 3.875 0.472 4.977 1.00 92.31 109 VAL A N 1
ATOM 797 C CA . VAL A 1 109 ? 3.488 1.721 5.628 1.00 92.31 109 VAL A CA 1
ATOM 798 C C . VAL A 1 109 ? 2.774 2.619 4.637 1.00 92.31 109 VAL A C 1
ATOM 800 O O . VAL A 1 109 ? 3.355 2.965 3.613 1.00 92.31 109 VAL A O 1
ATOM 803 N N . VAL A 1 110 ? 1.556 3.033 4.979 1.00 93.75 110 VAL A N 1
ATOM 804 C CA . VAL A 1 110 ? 0.781 4.031 4.232 1.00 93.75 110 VAL A CA 1
ATOM 805 C C . VAL A 1 110 ? 0.982 5.400 4.867 1.00 93.75 110 VAL A C 1
ATOM 807 O O . VAL A 1 110 ? 0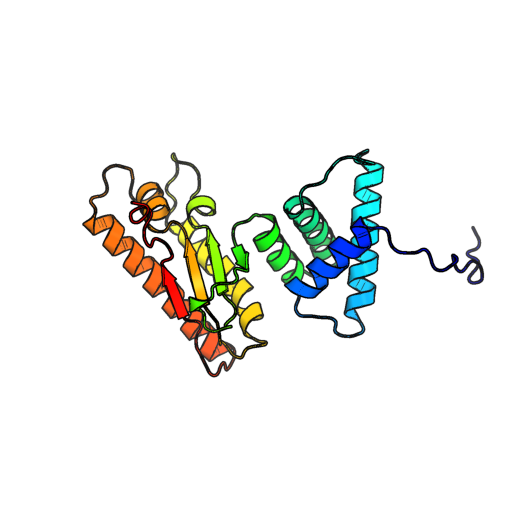.790 5.563 6.078 1.00 93.75 110 VAL A O 1
ATOM 810 N N . ASP A 1 111 ? 1.362 6.377 4.050 1.00 91.19 111 ASP A N 1
ATOM 811 C CA . ASP A 1 111 ? 1.509 7.767 4.459 1.00 91.19 111 ASP A CA 1
ATOM 812 C C . ASP A 1 111 ? 0.195 8.535 4.302 1.00 91.19 111 ASP A C 1
ATOM 814 O O . ASP A 1 111 ? -0.180 8.959 3.211 1.00 91.19 111 ASP A O 1
ATOM 818 N N . LEU A 1 112 ? -0.533 8.705 5.403 1.00 91.56 112 LEU A N 1
ATOM 819 C CA . LEU A 1 112 ? -1.889 9.254 5.361 1.00 91.56 112 LEU A CA 1
ATOM 820 C C . LEU A 1 112 ? -1.956 10.748 4.997 1.00 91.56 112 LEU A C 1
ATOM 822 O O . LEU A 1 112 ? -2.879 11.111 4.272 1.00 91.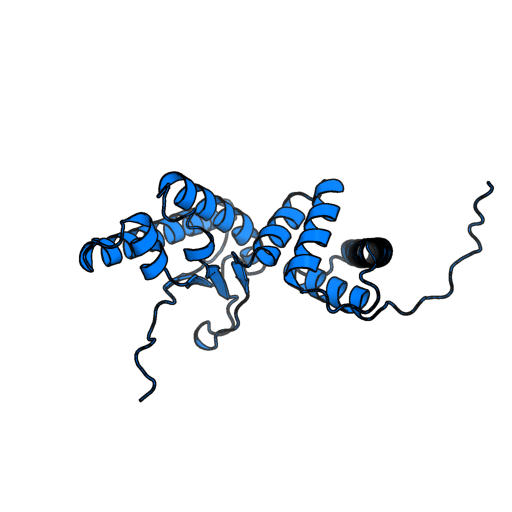56 112 LEU A O 1
ATOM 826 N N . PRO A 1 113 ? -1.011 11.619 5.405 1.00 86.94 113 PRO A N 1
ATOM 827 C CA . PRO A 1 113 ? -0.975 13.007 4.938 1.00 86.94 113 PRO A CA 1
ATOM 828 C C . PRO A 1 113 ? -0.799 13.138 3.424 1.00 86.94 113 PRO A C 1
ATOM 830 O O . PRO A 1 113 ? -1.323 14.065 2.817 1.00 86.94 113 PRO A O 1
ATOM 833 N N . ALA A 1 114 ? -0.110 12.195 2.782 1.00 85.44 114 ALA A N 1
ATOM 834 C CA . ALA A 1 114 ? 0.019 12.201 1.329 1.00 85.44 114 ALA A CA 1
ATOM 835 C C . ALA A 1 114 ? -1.312 11.856 0.619 1.00 85.44 114 ALA A C 1
ATOM 837 O O . ALA A 1 114 ? -1.461 12.134 -0.569 1.00 85.44 114 ALA A O 1
ATOM 838 N N . LEU A 1 115 ? -2.305 11.319 1.347 1.00 86.06 115 LEU A N 1
ATOM 839 C CA . LEU A 1 115 ? -3.676 11.105 0.865 1.00 86.06 115 LEU A CA 1
ATOM 840 C C . LEU A 1 115 ? -4.633 12.261 1.147 1.00 86.06 115 LEU A C 1
ATOM 842 O O . LEU A 1 115 ? -5.729 12.293 0.581 1.00 86.06 115 LEU A O 1
ATOM 846 N N . THR A 1 116 ? -4.272 13.192 2.027 1.00 82.50 116 THR A N 1
ATOM 847 C CA . THR A 1 116 ? -5.128 14.345 2.299 1.00 82.50 116 THR A CA 1
ATOM 848 C C . THR A 1 116 ? -4.987 15.353 1.164 1.00 82.50 116 THR A C 1
ATOM 850 O O . THR A 1 116 ? -3.915 15.911 0.942 1.00 82.50 116 THR A O 1
ATOM 853 N N . VAL A 1 117 ? -6.071 15.558 0.411 1.00 68.88 117 VAL A N 1
ATOM 854 C CA . VAL A 1 117 ? -6.163 16.621 -0.600 1.00 68.88 117 VAL A CA 1
ATOM 855 C C . VAL A 1 117 ? -6.114 17.979 0.117 1.00 68.88 117 VAL A C 1
ATOM 857 O O . VAL A 1 117 ? -6.516 18.063 1.274 1.00 68.88 117 VAL A O 1
ATOM 860 N N . ARG A 1 118 ? -5.568 18.998 -0.563 1.00 60.91 118 ARG A N 1
ATOM 861 C CA . ARG A 1 118 ? -5.281 20.368 -0.087 1.00 60.91 118 ARG A CA 1
ATOM 862 C C . ARG A 1 118 ? -6.218 20.908 1.010 1.00 60.91 118 ARG A C 1
ATOM 864 O O . ARG A 1 118 ? -7.418 20.655 1.008 1.00 60.91 118 ARG A O 1
ATOM 871 N N . GLU A 1 119 ? -5.645 21.754 1.871 1.00 57.06 119 GLU A N 1
ATOM 872 C CA . GLU A 1 119 ? -6.240 22.360 3.081 1.00 57.06 119 GLU A CA 1
ATOM 873 C C . GLU A 1 119 ? -7.612 23.045 2.891 1.00 57.06 119 GLU A C 1
ATOM 875 O O . GLU A 1 119 ? -8.314 23.297 3.868 1.00 57.06 119 GLU A O 1
ATOM 880 N N . ASP A 1 120 ? -8.005 23.349 1.653 1.00 57.53 120 ASP A N 1
ATOM 881 C CA . ASP A 1 120 ? -9.243 24.030 1.270 1.00 57.53 120 ASP A CA 1
ATOM 882 C C . ASP A 1 120 ? -10.391 23.083 0.858 1.00 57.53 120 ASP A C 1
ATOM 884 O O . ASP A 1 120 ? -11.529 23.534 0.709 1.00 57.53 120 ASP A O 1
ATOM 888 N N . ALA A 1 121 ? -10.133 21.778 0.712 1.00 57.47 121 ALA A N 1
ATOM 889 C CA . ALA A 1 121 ? -11.132 20.789 0.311 1.00 57.47 121 ALA A CA 1
ATOM 890 C C . ALA A 1 121 ? -10.975 19.470 1.087 1.00 57.47 121 ALA A C 1
ATOM 892 O O . ALA A 1 121 ? -10.492 18.465 0.559 1.00 57.47 121 ALA A O 1
ATOM 893 N N . SER A 1 122 ? -11.446 19.451 2.338 1.00 63.22 122 SER A N 1
ATOM 894 C CA . SER A 1 122 ? -11.568 18.229 3.143 1.00 63.22 122 SER A CA 1
ATOM 895 C C . SER A 1 122 ? -12.614 17.288 2.527 1.00 63.22 122 SER A C 1
ATOM 897 O O . SER A 1 122 ? -13.795 17.311 2.868 1.00 63.22 122 SER A O 1
ATOM 899 N N . LEU A 1 123 ? -12.187 16.458 1.576 1.00 80.19 123 LEU A N 1
ATOM 900 C CA . LEU A 1 123 ? -13.028 15.455 0.926 1.00 80.19 123 LEU A CA 1
ATOM 901 C C . LEU A 1 123 ? -12.807 14.096 1.588 1.00 80.19 123 LEU A C 1
ATOM 903 O O . LEU A 1 123 ? -12.141 13.221 1.040 1.00 80.19 123 LEU A O 1
ATOM 907 N N . GLU A 1 124 ? -13.400 13.908 2.765 1.00 84.62 124 GLU A N 1
ATOM 908 C CA . GLU A 1 124 ? -13.349 12.649 3.524 1.00 84.62 124 GLU A CA 1
ATOM 909 C C . GLU A 1 124 ? -13.723 11.425 2.662 1.00 84.62 124 GLU A C 1
ATOM 911 O O . GLU A 1 124 ? -13.072 10.382 2.723 1.00 84.62 124 GLU A O 1
ATOM 916 N N . LEU A 1 125 ? -14.710 11.573 1.772 1.00 85.12 125 LEU A N 1
ATOM 917 C CA . LEU A 1 125 ? -15.088 10.533 0.810 1.00 85.12 125 LEU A CA 1
ATOM 918 C C . LEU A 1 125 ? -13.960 10.191 -0.174 1.00 85.12 125 LEU A C 1
ATOM 920 O O . LEU A 1 125 ? -13.742 9.015 -0.463 1.00 85.12 125 LEU A O 1
ATOM 924 N N . ALA A 1 126 ? -13.238 11.196 -0.677 1.00 86.00 126 ALA A N 1
ATOM 925 C CA . ALA A 1 126 ? -12.107 10.981 -1.576 1.00 86.00 126 ALA A CA 1
ATOM 926 C C . ALA A 1 126 ? -10.939 10.323 -0.834 1.00 86.00 126 ALA A C 1
ATOM 928 O O . ALA A 1 126 ? -10.335 9.392 -1.363 1.00 86.00 126 ALA A O 1
ATOM 929 N N . PHE A 1 127 ? -10.682 10.733 0.412 1.00 90.69 127 PHE A N 1
ATOM 930 C CA . PHE A 1 127 ? -9.671 10.117 1.268 1.00 90.69 127 PHE A CA 1
ATOM 931 C C . PHE A 1 127 ? -9.947 8.622 1.483 1.00 90.69 127 PHE A C 1
ATOM 933 O O . PHE A 1 127 ? -9.091 7.783 1.202 1.00 90.69 127 PHE A O 1
ATOM 940 N N . PHE A 1 128 ? -11.157 8.260 1.923 1.00 90.94 128 PHE A N 1
ATOM 941 C CA . PHE A 1 128 ? -11.494 6.851 2.148 1.00 90.94 128 PHE A CA 1
ATOM 942 C C . PHE A 1 128 ? -11.600 6.049 0.849 1.00 90.94 128 PHE A C 1
ATOM 944 O O . PHE A 1 128 ? -11.273 4.860 0.846 1.00 90.94 128 PHE A O 1
ATOM 951 N N . GLY A 1 129 ? -12.021 6.678 -0.251 1.00 89.75 129 GLY A N 1
ATOM 952 C CA . GLY A 1 129 ? -11.977 6.078 -1.583 1.00 89.75 129 GLY A CA 1
ATOM 953 C C . GLY A 1 129 ? -10.546 5.736 -2.004 1.00 89.75 129 GLY A C 1
ATOM 954 O O . GLY A 1 129 ? -10.268 4.587 -2.343 1.00 89.75 129 GLY A O 1
ATOM 955 N N . GLY A 1 130 ? -9.626 6.697 -1.899 1.00 89.81 130 GLY A N 1
ATOM 956 C CA . GLY A 1 130 ? -8.209 6.510 -2.216 1.00 89.81 130 GLY A CA 1
ATOM 957 C C . GLY A 1 130 ? -7.537 5.469 -1.323 1.00 89.81 130 GLY A C 1
ATOM 958 O O . GLY A 1 130 ? -6.827 4.595 -1.815 1.00 89.81 130 GLY A O 1
ATOM 959 N N . LEU A 1 131 ? -7.827 5.488 -0.020 1.00 92.88 131 LEU A N 1
ATOM 960 C CA . LEU A 1 131 ? -7.313 4.483 0.906 1.00 92.88 131 LEU A CA 1
ATOM 961 C C . LEU A 1 131 ? -7.787 3.070 0.545 1.00 92.88 131 LEU A C 1
ATOM 963 O O . LEU A 1 131 ? -6.995 2.136 0.608 1.00 92.88 131 LEU A O 1
ATOM 967 N N . ARG A 1 132 ? -9.055 2.888 0.156 1.00 92.69 132 ARG A N 1
ATOM 968 C CA . ARG A 1 132 ? -9.550 1.572 -0.284 1.00 92.69 132 ARG A CA 1
ATOM 969 C C . ARG A 1 132 ? -8.811 1.078 -1.520 1.00 92.69 132 ARG A C 1
ATOM 971 O O . ARG A 1 132 ? -8.366 -0.061 -1.506 1.00 92.69 132 ARG A O 1
ATOM 978 N N . LEU A 1 133 ? -8.607 1.945 -2.514 1.00 89.81 133 LEU A N 1
ATOM 979 C CA . LEU A 1 133 ? -7.823 1.603 -3.704 1.00 89.81 133 LEU A CA 1
ATOM 980 C C . LEU A 1 133 ? -6.398 1.176 -3.331 1.00 89.81 133 LEU A C 1
ATOM 982 O O . LEU A 1 133 ? -5.918 0.161 -3.819 1.00 89.81 133 LEU A O 1
ATOM 986 N N . ILE A 1 134 ? -5.747 1.890 -2.409 1.00 91.50 134 ILE A N 1
ATOM 987 C CA . ILE A 1 134 ? -4.426 1.494 -1.899 1.00 91.50 134 ILE A CA 1
ATOM 988 C C . ILE A 1 134 ? -4.465 0.110 -1.253 1.00 91.50 134 ILE A C 1
ATOM 990 O O . ILE A 1 134 ? -3.608 -0.723 -1.535 1.00 91.50 134 ILE A O 1
ATOM 994 N N . LEU A 1 135 ? -5.437 -0.141 -0.375 1.00 93.12 135 LEU A N 1
ATOM 995 C CA . LEU A 1 135 ? -5.551 -1.427 0.310 1.00 93.12 135 LEU A CA 1
ATOM 996 C C . LEU A 1 135 ? -5.783 -2.572 -0.678 1.00 93.12 135 LEU A C 1
ATOM 998 O O . LEU A 1 135 ? -5.192 -3.633 -0.502 1.00 93.12 135 LEU A O 1
ATOM 1002 N N . ASP A 1 136 ? -6.601 -2.353 -1.706 1.00 90.50 136 ASP A N 1
ATOM 1003 C CA . ASP A 1 136 ? -6.897 -3.343 -2.744 1.00 90.50 136 ASP A CA 1
ATOM 1004 C C . ASP A 1 136 ? -5.631 -3.757 -3.497 1.00 90.50 136 ASP A C 1
ATOM 1006 O O . ASP A 1 136 ? -5.361 -4.950 -3.644 1.00 90.50 136 ASP A O 1
ATOM 1010 N N . GLU A 1 137 ? -4.822 -2.778 -3.899 1.00 87.19 137 GLU A N 1
ATOM 1011 C CA . GLU A 1 137 ? -3.559 -3.019 -4.602 1.00 87.19 137 GLU A CA 1
ATOM 1012 C C . GLU A 1 137 ? -2.506 -3.669 -3.693 1.00 87.19 137 GLU A C 1
ATOM 1014 O O . GLU A 1 137 ? -1.741 -4.527 -4.136 1.00 87.19 137 GLU A O 1
ATOM 1019 N N . LEU A 1 138 ? -2.481 -3.321 -2.401 1.00 87.44 138 LEU A N 1
ATOM 1020 C CA . LEU A 1 138 ? -1.552 -3.941 -1.454 1.00 87.44 138 LEU A CA 1
ATOM 1021 C C . LEU A 1 138 ? -1.898 -5.388 -1.123 1.00 87.44 138 LEU A C 1
ATOM 1023 O O . LEU A 1 138 ? -1.006 -6.127 -0.709 1.00 87.44 138 LEU A O 1
ATOM 1027 N N . CYS A 1 139 ? -3.147 -5.820 -1.322 1.00 89.31 139 CYS A N 1
ATOM 1028 C CA . CYS A 1 139 ? -3.534 -7.195 -1.020 1.00 89.31 139 CYS A CA 1
ATOM 1029 C C . CYS A 1 139 ? -2.640 -8.212 -1.738 1.00 89.31 139 CYS A C 1
ATOM 1031 O O . CYS A 1 139 ? -2.184 -9.165 -1.116 1.00 89.31 139 CYS A O 1
ATOM 1033 N N . GLU A 1 140 ? -2.303 -7.972 -3.004 1.00 83.62 140 GLU A N 1
ATOM 1034 C CA . GLU A 1 140 ? -1.451 -8.880 -3.782 1.00 83.62 140 GLU A CA 1
ATOM 1035 C C . GLU A 1 140 ? -0.069 -9.103 -3.163 1.00 83.62 140 GLU A C 1
ATOM 1037 O O . GLU A 1 140 ? 0.524 -10.169 -3.319 1.00 83.62 140 GLU A O 1
ATOM 1042 N N . VAL A 1 141 ? 0.442 -8.126 -2.414 1.00 82.31 141 VAL A N 1
ATOM 1043 C CA . VAL A 1 141 ? 1.744 -8.251 -1.758 1.00 82.31 141 VAL A CA 1
ATOM 1044 C C . VAL A 1 141 ? 1.720 -9.302 -0.646 1.00 82.31 141 VAL A C 1
ATOM 1046 O O . VAL A 1 141 ? 2.725 -9.968 -0.394 1.00 82.31 141 VAL A O 1
ATOM 1049 N N . TRP A 1 142 ? 0.571 -9.490 0.001 1.00 88.12 142 TRP A N 1
ATOM 1050 C CA . TRP A 1 142 ? 0.403 -10.488 1.055 1.00 88.12 142 TRP A CA 1
ATOM 1051 C C . TRP A 1 142 ? -0.083 -11.847 0.541 1.00 88.12 142 TRP A C 1
ATOM 1053 O O . TRP A 1 142 ? -0.149 -12.788 1.332 1.00 88.12 142 TRP A O 1
ATOM 1063 N N . ASP A 1 143 ? -0.356 -12.013 -0.758 1.00 87.56 143 ASP A N 1
ATOM 1064 C CA . ASP A 1 143 ? -0.709 -13.327 -1.319 1.00 87.56 143 ASP A CA 1
ATOM 1065 C C . ASP A 1 143 ? 0.420 -14.341 -1.123 1.00 87.56 143 ASP A C 1
ATOM 1067 O O . ASP A 1 143 ? 0.187 -15.464 -0.672 1.00 87.56 143 ASP A O 1
ATOM 1071 N N . ALA A 1 144 ? 1.661 -13.921 -1.399 1.00 81.75 144 ALA A N 1
ATOM 1072 C CA . ALA A 1 144 ? 2.849 -14.763 -1.263 1.00 81.75 144 ALA A CA 1
ATOM 1073 C C . ALA A 1 144 ? 3.058 -15.258 0.178 1.00 81.75 144 ALA A C 1
ATOM 1075 O O . ALA A 1 144 ? 3.626 -16.327 0.399 1.00 81.75 144 ALA A O 1
ATOM 1076 N N . THR A 1 145 ? 2.572 -14.498 1.162 1.00 86.25 145 THR A N 1
ATOM 1077 C CA . THR A 1 145 ? 2.665 -14.823 2.588 1.00 86.25 145 THR A CA 1
ATOM 1078 C C . THR A 1 145 ? 1.338 -15.301 3.181 1.00 86.25 145 THR A C 1
ATOM 1080 O O . THR A 1 145 ? 1.231 -15.411 4.403 1.00 86.25 145 THR A O 1
ATOM 1083 N N . ARG A 1 146 ? 0.326 -15.592 2.347 1.00 90.81 146 ARG A N 1
ATOM 1084 C CA . ARG A 1 146 ? -1.027 -16.021 2.755 1.00 90.81 146 ARG A CA 1
ATOM 1085 C C . ARG A 1 146 ? -1.651 -15.115 3.821 1.00 90.81 146 ARG A C 1
ATOM 1087 O O . ARG A 1 146 ? -2.218 -15.594 4.803 1.00 90.81 146 ARG A O 1
ATOM 1094 N N . GLY A 1 147 ? -1.505 -13.806 3.634 1.00 90.25 147 GLY A N 1
ATOM 1095 C CA . GLY A 1 147 ? -2.040 -12.786 4.533 1.00 90.25 147 GLY A CA 1
ATOM 1096 C C . GLY A 1 147 ? -1.183 -12.505 5.769 1.00 90.25 147 GLY A C 1
ATOM 1097 O O . GLY A 1 147 ? -1.541 -11.653 6.582 1.00 90.25 147 GLY A O 1
ATOM 1098 N N . ARG A 1 148 ? -0.023 -13.155 5.926 1.00 90.69 148 ARG A N 1
ATOM 1099 C CA . ARG A 1 148 ? 0.903 -12.837 7.017 1.00 90.69 148 ARG A CA 1
ATOM 1100 C C . ARG A 1 148 ? 1.641 -11.533 6.725 1.00 90.69 148 ARG A C 1
ATOM 1102 O O . ARG A 1 148 ? 2.467 -11.460 5.814 1.00 90.69 148 ARG A O 1
ATOM 1109 N N . GLY A 1 149 ? 1.398 -10.517 7.543 1.00 91.88 149 GLY A N 1
ATOM 1110 C CA . GLY A 1 149 ? 2.021 -9.210 7.375 1.00 91.88 149 GLY A CA 1
ATOM 1111 C C . GLY A 1 149 ? 1.452 -8.151 8.303 1.00 91.88 149 GLY A C 1
ATOM 1112 O O . GLY A 1 149 ? 0.596 -8.429 9.144 1.00 91.88 149 GLY A O 1
ATOM 1113 N N . VAL A 1 150 ? 1.946 -6.927 8.139 1.00 93.88 150 VAL A N 1
ATOM 1114 C CA . VAL A 1 150 ? 1.490 -5.758 8.889 1.00 93.88 150 VAL A CA 1
ATOM 1115 C C . VAL A 1 150 ? 1.256 -4.589 7.935 1.00 93.88 150 VAL A C 1
ATOM 1117 O O . VAL A 1 150 ? 2.108 -4.258 7.113 1.00 93.88 150 VAL A O 1
ATOM 1120 N N . LEU A 1 151 ? 0.114 -3.927 8.092 1.00 95.62 151 LEU A N 1
ATOM 1121 C CA . LEU A 1 151 ? -0.170 -2.603 7.562 1.00 95.62 151 LEU A CA 1
ATOM 1122 C C . LEU A 1 151 ? 0.091 -1.558 8.655 1.00 95.62 151 LEU A C 1
ATOM 1124 O O . LEU A 1 151 ? -0.622 -1.483 9.660 1.00 95.62 151 LEU A O 1
ATOM 1128 N N . GLY A 1 152 ? 1.099 -0.725 8.442 1.00 94.56 152 GLY A N 1
ATOM 1129 C CA . GLY A 1 152 ? 1.397 0.442 9.257 1.00 94.56 152 GLY A CA 1
ATOM 1130 C C . GLY A 1 152 ? 0.691 1.691 8.736 1.00 94.56 152 GLY A C 1
ATOM 1131 O O . GLY A 1 152 ? 0.810 2.046 7.568 1.00 94.56 152 GLY A O 1
ATOM 1132 N N . LEU A 1 153 ? -0.010 2.394 9.616 1.00 95.06 153 LEU A N 1
ATOM 1133 C CA . LEU A 1 153 ? -0.631 3.684 9.334 1.00 95.06 153 LEU A CA 1
ATOM 1134 C C . LEU A 1 153 ? 0.257 4.792 9.896 1.00 95.06 153 LEU A C 1
ATOM 1136 O O . LEU A 1 153 ? 0.440 4.862 11.112 1.00 95.06 153 LEU A O 1
ATOM 1140 N N . ARG A 1 154 ? 0.831 5.631 9.031 1.00 93.38 154 ARG A N 1
ATOM 1141 C CA . ARG A 1 154 ? 1.712 6.732 9.437 1.00 93.38 154 ARG A CA 1
ATOM 1142 C C . ARG A 1 154 ? 0.956 8.055 9.452 1.00 93.38 154 ARG A C 1
ATOM 1144 O O . ARG A 1 154 ? 0.278 8.384 8.483 1.00 93.38 154 ARG A O 1
ATOM 1151 N N . GLN A 1 155 ? 1.158 8.832 10.516 1.00 92.00 155 GLN A N 1
ATOM 1152 C CA . GLN A 1 155 ? 0.602 10.174 10.693 1.00 92.00 155 GLN A CA 1
ATOM 1153 C C . GLN A 1 155 ? -0.931 10.203 10.613 1.00 92.00 155 GLN A C 1
ATOM 1155 O O . GLN A 1 155 ? -1.525 11.088 9.997 1.00 92.00 155 GLN A O 1
ATOM 1160 N N . ALA A 1 156 ? -1.585 9.246 11.276 1.00 92.12 156 ALA A N 1
ATOM 1161 C CA . ALA A 1 156 ? -3.044 9.177 11.323 1.00 92.12 156 ALA A CA 1
ATOM 1162 C C . ALA A 1 156 ? -3.647 10.373 12.069 1.00 92.12 156 ALA A C 1
ATOM 1164 O O . ALA A 1 156 ? -4.679 10.889 11.650 1.00 92.12 156 ALA A O 1
ATOM 1165 N N . GLY A 1 157 ? -2.983 10.854 13.124 1.00 90.31 157 GLY A N 1
ATOM 1166 C CA . GLY A 1 157 ? -3.383 12.081 13.819 1.00 90.31 157 GLY A CA 1
ATOM 1167 C C . GLY A 1 157 ? -3.332 13.322 12.921 1.00 90.31 157 GLY A C 1
ATOM 1168 O O . GLY A 1 157 ? -4.294 14.078 12.883 1.00 90.31 157 GLY A O 1
ATOM 1169 N N . ALA A 1 158 ? -2.257 13.495 12.144 1.00 89.19 158 ALA A N 1
ATOM 1170 C CA . ALA A 1 158 ? -2.128 14.636 11.234 1.00 89.19 158 ALA A CA 1
ATOM 1171 C C . ALA A 1 158 ? -3.166 14.581 10.099 1.00 89.19 158 ALA A C 1
ATOM 1173 O O . ALA A 1 158 ? -3.766 15.597 9.761 1.00 89.19 158 ALA A O 1
ATOM 1174 N N . ALA A 1 159 ? -3.437 13.388 9.558 1.00 90.06 159 ALA A N 1
ATOM 1175 C CA . ALA A 1 159 ? -4.505 13.206 8.578 1.00 90.06 159 ALA A CA 1
ATOM 1176 C C . ALA A 1 159 ? -5.893 13.518 9.170 1.00 90.06 159 ALA A C 1
ATOM 1178 O O . ALA A 1 159 ? -6.711 14.163 8.517 1.00 90.06 159 ALA A O 1
ATOM 1179 N N . ALA A 1 160 ? -6.143 13.122 10.424 1.00 90.19 160 ALA A N 1
ATOM 1180 C CA . ALA A 1 160 ? -7.375 13.463 11.130 1.00 90.19 160 ALA A CA 1
ATOM 1181 C C . ALA A 1 160 ? -7.522 14.980 11.314 1.00 90.19 160 ALA A C 1
ATOM 1183 O O . ALA A 1 160 ? -8.598 15.520 11.089 1.00 90.19 160 ALA A O 1
ATOM 1184 N N . GLU A 1 161 ? -6.452 15.679 11.698 1.00 88.31 161 GLU A N 1
ATOM 1185 C CA . GLU A 1 161 ? -6.454 17.140 11.855 1.00 88.31 161 GLU A CA 1
ATOM 1186 C C . GLU A 1 161 ? -6.708 17.861 10.525 1.00 88.31 161 GLU A C 1
ATOM 1188 O O . GLU A 1 161 ? -7.481 18.819 10.488 1.00 88.31 161 GLU A O 1
ATOM 1193 N N . ALA A 1 162 ? -6.131 17.374 9.424 1.00 87.31 162 ALA A N 1
ATOM 1194 C CA . ALA A 1 162 ? -6.369 17.923 8.090 1.00 87.31 162 ALA A CA 1
ATOM 1195 C C . ALA A 1 162 ? -7.823 17.729 7.613 1.00 87.31 162 ALA A C 1
ATOM 1197 O O . ALA A 1 162 ? -8.385 18.595 6.942 1.00 87.31 162 ALA A O 1
ATOM 1198 N N . LEU A 1 163 ? -8.457 16.606 7.968 1.00 87.75 163 LEU A N 1
ATOM 1199 C CA . LEU A 1 163 ? -9.817 16.278 7.523 1.00 87.75 163 LEU A CA 1
ATOM 1200 C C . LEU A 1 163 ? -10.914 16.848 8.430 1.00 87.75 163 LEU A C 1
ATOM 1202 O O . LEU A 1 163 ? -11.934 17.314 7.932 1.00 87.75 163 LEU A O 1
ATOM 1206 N N . LEU A 1 164 ? -10.713 16.825 9.749 1.00 87.75 164 LEU A N 1
ATOM 1207 C CA . LEU A 1 164 ? -11.670 17.342 10.736 1.00 87.75 164 LEU A CA 1
ATOM 1208 C C . LEU A 1 164 ? -11.499 18.849 10.991 1.00 87.75 164 LEU A C 1
ATOM 1210 O O . LEU A 1 164 ? -12.367 19.487 11.592 1.00 87.75 164 LEU A O 1
ATOM 1214 N N . GLY A 1 165 ? -10.373 19.412 10.553 1.00 84.19 165 GLY A N 1
ATOM 1215 C CA . GLY A 1 165 ? -9.993 20.803 10.736 1.00 84.19 165 GLY A CA 1
ATOM 1216 C C . GLY A 1 165 ? -9.237 21.076 12.047 1.00 84.19 165 GLY A C 1
ATOM 1217 O O . GLY A 1 165 ? -9.310 20.311 13.013 1.00 84.19 165 GLY A O 1
ATOM 1218 N N . PRO A 1 166 ? -8.565 22.239 12.144 1.00 76.94 166 PRO A N 1
ATOM 1219 C CA . PRO A 1 166 ? -7.629 22.568 13.229 1.00 76.94 166 PRO A CA 1
ATOM 1220 C C . PRO A 1 166 ? -8.286 22.747 14.607 1.00 76.94 166 PRO A C 1
ATOM 1222 O O . PRO A 1 166 ? -7.599 22.877 15.617 1.00 76.94 166 PRO A O 1
ATOM 1225 N N . LYS A 1 167 ? -9.623 22.795 14.666 1.00 81.94 167 LYS A N 1
ATOM 1226 C CA . LYS A 1 167 ? -10.395 22.925 15.913 1.00 81.94 167 LYS A CA 1
ATOM 1227 C C . LYS A 1 167 ? -10.889 21.581 16.451 1.00 81.94 167 LYS A C 1
ATOM 1229 O O . LYS A 1 167 ? -11.568 21.561 17.479 1.00 81.94 167 LYS A O 1
ATOM 1234 N N . ALA A 1 168 ? -10.586 20.473 15.775 1.00 85.19 168 ALA A N 1
ATOM 1235 C CA . ALA A 1 168 ? -10.975 19.151 16.232 1.00 85.19 168 ALA A CA 1
ATOM 1236 C C . ALA A 1 168 ? -10.322 18.842 17.589 1.00 85.19 168 ALA A C 1
ATOM 1238 O O . ALA A 1 168 ? -9.107 18.917 17.764 1.00 85.19 168 ALA A O 1
ATOM 1239 N N . GLY A 1 169 ? -11.142 18.502 18.584 1.00 90.00 169 GLY A N 1
ATOM 1240 C CA . GLY A 1 169 ? -10.639 18.098 19.893 1.00 90.00 169 GLY A CA 1
ATOM 1241 C C . GLY A 1 169 ? -9.929 16.742 19.836 1.00 90.00 169 GLY A C 1
ATOM 1242 O O . GLY A 1 169 ? -10.221 15.906 18.981 1.00 90.00 169 GLY A O 1
ATOM 1243 N N . ARG A 1 170 ? -9.059 16.467 20.817 1.00 89.88 170 ARG A N 1
ATOM 1244 C CA . ARG A 1 170 ? -8.319 15.189 20.924 1.00 89.88 170 ARG A CA 1
ATOM 1245 C C . ARG A 1 170 ? -9.216 13.950 20.852 1.00 89.88 170 ARG A C 1
ATOM 1247 O O . ARG A 1 170 ? -8.811 12.936 20.298 1.00 89.88 170 ARG A O 1
ATOM 1254 N N . GLN A 1 171 ? -10.426 14.026 21.407 1.00 92.00 171 GLN A N 1
ATOM 1255 C CA . GLN A 1 171 ? -11.386 12.923 21.371 1.00 92.00 171 GLN A CA 1
ATOM 1256 C C . GLN A 1 171 ? -11.921 12.662 19.957 1.00 92.00 171 GLN A C 1
ATOM 1258 O O . GLN A 1 171 ? -12.063 11.504 19.579 1.00 92.00 171 GLN A O 1
ATOM 1263 N N . ALA A 1 172 ? -12.172 13.714 19.171 1.00 91.38 172 ALA A N 1
ATOM 1264 C CA . ALA A 1 172 ? -12.609 13.582 17.783 1.00 91.38 172 ALA A CA 1
ATOM 1265 C C . ALA A 1 172 ? -11.500 12.960 16.922 1.00 91.38 172 ALA A C 1
ATOM 1267 O O . ALA A 1 172 ? -11.751 11.994 16.208 1.00 91.38 172 ALA A O 1
ATOM 1268 N N . VAL A 1 173 ? -10.256 13.430 17.084 1.00 91.38 173 VAL A N 1
ATOM 1269 C CA . VAL A 1 173 ? -9.075 12.845 16.425 1.00 91.38 173 VAL A CA 1
ATOM 1270 C C . VAL A 1 173 ? -8.910 11.368 16.793 1.00 91.38 173 VAL A C 1
ATOM 1272 O O . VAL A 1 173 ? -8.762 10.523 15.915 1.00 91.38 173 VAL A O 1
ATOM 1275 N N . ALA A 1 174 ? -8.982 11.023 18.082 1.00 92.12 174 ALA A N 1
ATOM 1276 C CA . ALA A 1 174 ? -8.855 9.636 18.529 1.00 92.12 174 ALA A CA 1
ATOM 1277 C C . ALA A 1 174 ? -9.979 8.734 17.988 1.00 92.12 174 ALA A C 1
ATOM 1279 O O . ALA A 1 174 ? -9.709 7.598 17.594 1.00 92.12 174 ALA A O 1
ATOM 1280 N N . GLY A 1 175 ? -11.217 9.241 17.948 1.00 94.19 175 GLY A N 1
ATOM 1281 C CA . GLY A 1 175 ? -12.362 8.547 17.357 1.00 94.19 175 GLY A CA 1
ATOM 1282 C C . GLY A 1 175 ? -12.145 8.267 15.873 1.00 94.19 175 GLY A C 1
ATOM 1283 O O . GLY A 1 175 ? -12.228 7.117 15.448 1.00 94.19 175 GLY A O 1
ATOM 1284 N N . TRP A 1 176 ? -11.737 9.283 15.115 1.00 93.31 176 TRP A N 1
ATOM 1285 C CA . TRP A 1 176 ? -11.456 9.149 13.687 1.00 93.31 176 TRP A CA 1
ATOM 1286 C C . TRP A 1 176 ? -10.314 8.164 13.403 1.00 93.31 176 TRP A C 1
ATOM 1288 O O . TRP A 1 176 ? -10.432 7.287 12.550 1.00 93.31 176 TRP A O 1
ATOM 1298 N N . VAL A 1 177 ? -9.226 8.217 14.177 1.00 93.88 177 VAL A N 1
ATOM 1299 C CA . VAL A 1 177 ? -8.119 7.252 14.058 1.00 93.88 177 VAL A CA 1
ATOM 1300 C C . VAL A 1 177 ? -8.587 5.822 14.365 1.00 93.88 177 VAL A C 1
ATOM 1302 O O . VAL A 1 177 ? -8.133 4.865 13.728 1.00 93.88 177 VAL A O 1
ATOM 1305 N N . ALA A 1 178 ? -9.493 5.640 15.329 1.00 94.38 178 ALA A N 1
ATOM 1306 C CA . ALA A 1 178 ? -10.075 4.332 15.619 1.00 94.38 178 ALA A CA 1
ATOM 1307 C C . ALA A 1 178 ? -10.961 3.830 14.465 1.00 94.38 178 ALA A C 1
ATOM 1309 O O . ALA A 1 178 ? -10.855 2.659 14.086 1.00 94.38 178 ALA A O 1
ATOM 1310 N N . GLU A 1 179 ? -11.774 4.706 13.871 1.00 94.75 179 GLU A N 1
ATOM 1311 C CA . GLU A 1 179 ? -12.604 4.400 12.700 1.00 94.75 179 GLU A CA 1
ATOM 1312 C C . GLU A 1 179 ? -11.763 4.031 11.478 1.00 94.75 179 GLU A C 1
ATOM 1314 O O . GLU A 1 179 ? -12.025 3.006 10.842 1.00 94.75 179 GLU A O 1
ATOM 1319 N N . LEU A 1 180 ? -10.698 4.789 11.209 1.00 95.50 180 LEU A N 1
ATOM 1320 C CA . LEU A 1 180 ? -9.724 4.498 10.162 1.00 95.50 180 LEU A CA 1
ATOM 1321 C C . LEU A 1 180 ? -9.136 3.090 10.328 1.00 95.50 180 LEU A C 1
ATOM 1323 O O . LEU A 1 180 ? -9.153 2.281 9.398 1.00 95.50 180 LEU A O 1
ATOM 1327 N N . ARG A 1 181 ? -8.665 2.753 11.535 1.00 96.50 181 ARG A N 1
ATOM 1328 C CA . ARG A 1 181 ? -8.129 1.413 11.828 1.00 96.50 181 ARG A CA 1
ATOM 1329 C C . ARG A 1 181 ? -9.183 0.327 11.641 1.00 96.50 181 ARG A C 1
ATOM 1331 O O . ARG A 1 181 ? -8.868 -0.742 11.117 1.00 96.50 181 ARG A O 1
ATOM 1338 N N . ALA A 1 182 ? -10.417 0.574 12.076 1.00 96.06 182 ALA A N 1
ATOM 1339 C CA . ALA A 1 182 ? -11.519 -0.367 11.913 1.00 96.06 182 ALA A CA 1
ATOM 1340 C C . ALA A 1 182 ? -11.879 -0.574 10.433 1.00 96.06 182 ALA A C 1
ATOM 1342 O O . ALA A 1 182 ? -12.187 -1.695 10.028 1.00 96.06 182 ALA A O 1
ATOM 1343 N N . LEU A 1 183 ? -11.817 0.476 9.611 1.00 95.88 183 LEU A N 1
ATOM 1344 C CA . LEU A 1 183 ? -11.998 0.383 8.165 1.00 95.88 183 LEU A CA 1
ATOM 1345 C C . LEU A 1 183 ? -10.912 -0.482 7.522 1.00 95.88 183 LEU A C 1
ATOM 1347 O O . LEU A 1 183 ? -11.259 -1.442 6.833 1.00 95.88 183 LEU A O 1
ATOM 1351 N N . CYS A 1 184 ? -9.632 -0.211 7.797 1.00 97.56 184 CYS A N 1
ATOM 1352 C CA . CYS A 1 184 ? -8.530 -1.001 7.239 1.00 97.56 184 CYS A CA 1
ATOM 1353 C C . CYS A 1 184 ? -8.642 -2.479 7.631 1.00 97.56 184 CYS A C 1
ATOM 1355 O O . CYS A 1 184 ? -8.547 -3.356 6.777 1.00 97.56 184 CYS A O 1
ATOM 1357 N N . ARG A 1 185 ? -8.925 -2.763 8.911 1.00 97.62 185 ARG A N 1
ATOM 1358 C CA . ARG A 1 185 ? -9.111 -4.139 9.403 1.00 97.62 185 ARG A CA 1
ATOM 1359 C C . ARG A 1 185 ? -10.255 -4.855 8.703 1.00 97.62 185 ARG A C 1
ATOM 1361 O O . ARG A 1 185 ? -10.084 -5.995 8.290 1.00 97.62 185 ARG A O 1
ATOM 1368 N N . ARG A 1 186 ? -11.411 -4.197 8.555 1.00 97.44 186 ARG A N 1
ATOM 1369 C CA . ARG A 1 186 ? -12.564 -4.783 7.856 1.00 97.44 186 ARG A CA 1
ATOM 1370 C C . ARG A 1 186 ? -12.230 -5.097 6.405 1.00 97.44 186 ARG A C 1
ATOM 1372 O O . ARG A 1 186 ? -12.552 -6.186 5.943 1.00 97.44 186 ARG A O 1
ATOM 1379 N N . ARG A 1 187 ? -11.556 -4.179 5.707 1.00 96.88 187 ARG A N 1
ATOM 1380 C CA . ARG A 1 187 ? -11.194 -4.391 4.305 1.00 96.88 187 ARG A CA 1
ATOM 1381 C C . ARG A 1 187 ? -10.201 -5.541 4.130 1.00 96.88 187 ARG A C 1
ATOM 1383 O O . ARG A 1 187 ? -10.405 -6.372 3.250 1.00 96.88 187 ARG A O 1
ATOM 1390 N N . LEU A 1 188 ? -9.175 -5.609 4.977 1.00 97.25 188 LEU A N 1
ATOM 1391 C CA . LEU A 1 188 ? -8.183 -6.687 4.945 1.00 97.25 188 LEU A CA 1
ATOM 1392 C C . LEU A 1 188 ? -8.786 -8.040 5.329 1.00 97.25 188 LEU A C 1
ATOM 1394 O O . LEU A 1 188 ? -8.463 -9.040 4.702 1.00 97.25 188 LEU A O 1
ATOM 1398 N N . ALA A 1 189 ? -9.699 -8.081 6.302 1.00 97.31 189 ALA A N 1
ATOM 1399 C CA . ALA A 1 189 ? -10.421 -9.307 6.644 1.00 97.31 189 ALA A CA 1
ATOM 1400 C C . ALA A 1 189 ? -11.295 -9.791 5.476 1.00 97.31 189 ALA A C 1
ATOM 1402 O O . ALA A 1 189 ? -11.329 -10.981 5.179 1.00 97.31 189 ALA A O 1
ATOM 1403 N N . GLN A 1 190 ? -11.963 -8.869 4.775 1.00 97.31 190 GLN A N 1
ATOM 1404 C CA . GLN A 1 190 ? -12.698 -9.198 3.555 1.00 97.31 190 GLN A CA 1
ATOM 1405 C C . GLN A 1 190 ? -11.759 -9.750 2.470 1.00 97.31 190 GLN A C 1
ATOM 1407 O O . GLN A 1 190 ? -12.060 -10.789 1.890 1.00 97.31 190 GLN A O 1
ATOM 1412 N N . ALA A 1 191 ? -10.606 -9.112 2.247 1.00 95.81 191 ALA A N 1
ATOM 1413 C CA . ALA A 1 191 ? -9.612 -9.593 1.288 1.00 95.81 191 ALA A CA 1
ATOM 1414 C C . ALA A 1 191 ? -9.092 -10.991 1.650 1.00 95.81 191 ALA A C 1
ATOM 1416 O O . ALA A 1 191 ? -8.951 -11.834 0.769 1.00 95.81 191 ALA A O 1
ATOM 1417 N N . ALA A 1 192 ? -8.865 -11.258 2.940 1.00 96.94 192 ALA A N 1
ATOM 1418 C CA . ALA A 1 192 ? -8.429 -12.563 3.423 1.00 96.94 192 ALA A CA 1
ATOM 1419 C C . ALA A 1 192 ? -9.442 -13.667 3.081 1.00 96.94 192 ALA A C 1
ATOM 1421 O O . ALA A 1 192 ? -9.047 -14.737 2.625 1.00 96.94 192 ALA A O 1
ATOM 1422 N N . VAL A 1 193 ? -10.745 -13.393 3.230 1.00 97.50 193 VAL A N 1
ATOM 1423 C CA . VAL A 1 193 ? -11.811 -14.327 2.829 1.00 97.50 193 VAL A CA 1
ATOM 1424 C C . VAL A 1 193 ? -11.851 -14.502 1.310 1.00 97.50 193 VAL A C 1
ATOM 1426 O O . VAL A 1 193 ? -11.879 -15.632 0.830 1.00 97.50 193 VAL A O 1
ATOM 1429 N N . GLU A 1 194 ? -11.825 -13.404 0.551 1.00 96.44 194 GLU A N 1
ATOM 1430 C CA . GLU A 1 194 ? -11.880 -13.415 -0.921 1.00 96.44 194 GLU A CA 1
ATOM 1431 C C . GLU A 1 194 ? -10.702 -14.175 -1.548 1.00 96.44 194 GLU A C 1
ATOM 1433 O O . GLU A 1 194 ? -10.867 -14.847 -2.565 1.00 96.44 194 GLU A O 1
ATOM 1438 N N . ARG A 1 195 ? -9.518 -14.077 -0.936 1.00 94.44 195 ARG A N 1
ATOM 1439 C CA . ARG A 1 195 ? -8.258 -14.640 -1.444 1.00 94.44 195 ARG A CA 1
ATOM 1440 C C . ARG A 1 195 ? -7.859 -15.959 -0.776 1.00 94.44 195 ARG A C 1
ATOM 1442 O O . ARG A 1 195 ? -6.858 -16.552 -1.166 1.00 94.44 195 ARG A O 1
ATOM 1449 N N . GLY A 1 196 ? -8.621 -16.430 0.214 1.00 96.19 196 GLY A N 1
ATOM 1450 C CA . GLY A 1 196 ? -8.342 -17.678 0.933 1.00 96.19 196 GLY A CA 1
ATOM 1451 C C . GLY A 1 196 ? -7.061 -17.640 1.771 1.00 96.19 196 GLY A C 1
ATOM 1452 O O . GLY A 1 196 ? -6.347 -18.639 1.853 1.00 96.19 196 GLY A O 1
ATOM 1453 N N . TRP A 1 197 ? -6.735 -16.490 2.359 1.00 96.88 197 TRP A N 1
ATOM 1454 C CA . TRP A 1 197 ? -5.576 -16.350 3.238 1.00 96.88 197 TRP A CA 1
ATOM 1455 C C . TRP A 1 197 ? -5.777 -1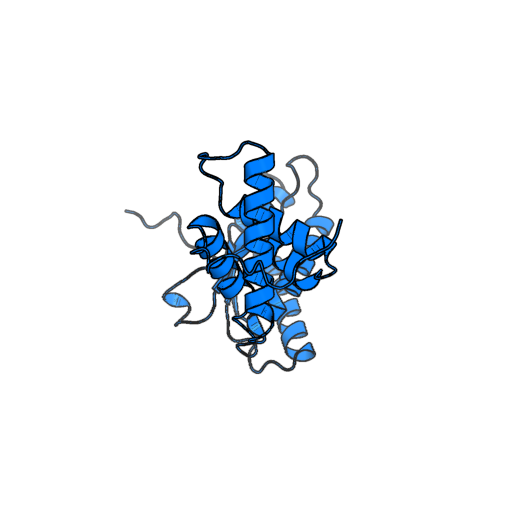7.080 4.572 1.00 96.88 197 TRP A C 1
ATOM 1457 O O . TRP A 1 197 ? -6.890 -17.181 5.085 1.00 96.88 197 TRP A O 1
ATOM 1467 N N . GLU A 1 198 ? -4.677 -17.562 5.152 1.00 95.88 198 GLU A N 1
ATOM 1468 C CA . GLU A 1 198 ? -4.676 -18.230 6.463 1.00 95.88 198 GLU A CA 1
ATOM 1469 C C . GLU A 1 198 ? -4.695 -17.216 7.612 1.00 95.88 198 GLU A C 1
ATOM 1471 O O . GLU A 1 198 ? -5.264 -17.470 8.675 1.00 95.88 198 GLU A O 1
ATOM 1476 N N . GLU A 1 199 ? -4.079 -16.055 7.390 1.00 95.69 199 GLU A N 1
ATOM 1477 C CA . GLU A 1 199 ? -4.003 -14.953 8.341 1.00 95.69 199 GLU A CA 1
ATOM 1478 C C . GLU A 1 199 ? -4.576 -13.673 7.714 1.00 95.69 199 GLU A C 1
ATOM 1480 O O . GLU A 1 199 ? -4.676 -13.526 6.498 1.00 95.69 199 GLU A O 1
ATOM 1485 N N . THR A 1 200 ? -4.970 -12.715 8.551 1.00 96.75 200 THR A N 1
ATOM 1486 C CA . THR A 1 200 ? -5.294 -11.354 8.101 1.00 96.75 200 THR A CA 1
ATOM 1487 C C . THR A 1 200 ? -4.155 -10.426 8.511 1.00 96.75 200 THR A C 1
ATOM 1489 O O . THR A 1 200 ? -3.784 -10.460 9.690 1.00 96.75 200 THR A O 1
ATOM 1492 N N . PRO A 1 201 ? -3.632 -9.568 7.611 1.00 95.62 201 PRO A N 1
ATOM 1493 C CA . PRO A 1 201 ? -2.577 -8.636 7.978 1.00 95.62 201 PRO A CA 1
ATOM 1494 C C . PRO A 1 201 ? -2.996 -7.748 9.154 1.00 95.62 201 PRO A C 1
ATOM 1496 O O . PRO A 1 201 ? -4.112 -7.218 9.203 1.00 95.62 201 PRO A O 1
ATOM 1499 N N . GLU A 1 202 ? -2.095 -7.572 10.117 1.00 95.31 202 GLU A N 1
ATOM 1500 C CA . GLU A 1 202 ? -2.371 -6.740 11.285 1.00 95.31 202 GLU A CA 1
ATOM 1501 C C . GLU A 1 202 ? -2.354 -5.254 10.920 1.00 95.31 202 GLU A C 1
ATOM 1503 O O . GLU A 1 202 ? -1.570 -4.820 10.085 1.00 95.31 202 GLU A O 1
ATOM 1508 N N . VAL A 1 203 ? -3.181 -4.442 11.586 1.00 96.00 203 VAL A N 1
ATOM 1509 C CA . VAL A 1 203 ? -3.212 -2.985 11.368 1.00 96.00 203 VAL A CA 1
ATOM 1510 C C . VAL A 1 203 ? -2.667 -2.249 12.582 1.00 96.00 203 VAL A C 1
ATOM 1512 O O . VAL A 1 203 ? -3.291 -2.228 13.659 1.00 96.00 203 VAL A O 1
ATOM 1515 N N . TRP A 1 204 ? -1.521 -1.605 12.388 1.00 94.19 204 TRP A N 1
ATOM 1516 C CA . TRP A 1 204 ? -0.799 -0.852 13.404 1.00 94.19 204 TRP A CA 1
ATOM 1517 C C . TRP A 1 204 ? -0.899 0.645 13.122 1.00 94.19 204 TRP A C 1
ATOM 1519 O O . TRP A 1 204 ? -0.726 1.090 11.994 1.00 94.19 204 TRP A O 1
ATOM 1529 N N . ASN A 1 205 ? -1.181 1.436 14.158 1.00 92.56 205 ASN A N 1
ATOM 1530 C CA . ASN A 1 205 ? -0.957 2.876 14.084 1.00 92.56 205 ASN A CA 1
ATOM 1531 C C . ASN A 1 205 ? 0.505 3.128 14.459 1.00 92.56 205 ASN A C 1
ATOM 1533 O O . ASN A 1 205 ? 0.933 2.668 15.512 1.00 92.56 205 ASN A O 1
ATOM 1537 N N . LEU A 1 206 ? 1.257 3.811 13.602 1.00 90.75 206 LEU A N 1
ATOM 1538 C CA . LEU A 1 206 ? 2.677 4.097 13.799 1.00 90.75 206 LEU A CA 1
ATOM 1539 C C . LEU A 1 206 ? 2.929 5.456 14.453 1.00 90.75 206 LEU A C 1
ATOM 1541 O O . LEU A 1 206 ? 4.081 5.859 14.587 1.00 90.75 206 LEU A O 1
ATOM 1545 N N . ASP A 1 207 ? 1.884 6.145 14.909 1.00 85.81 207 ASP A N 1
ATOM 1546 C CA . ASP A 1 207 ? 1.980 7.438 15.596 1.00 85.81 207 ASP A CA 1
ATOM 1547 C C . ASP A 1 207 ? 2.591 7.346 17.015 1.00 85.81 207 ASP A C 1
ATOM 1549 O O . ASP A 1 207 ? 2.406 8.232 17.852 1.00 85.81 207 ASP A O 1
ATOM 1553 N N . PHE A 1 208 ? 3.346 6.286 17.316 1.00 59.44 208 PHE A N 1
ATOM 1554 C CA . PHE A 1 208 ? 4.000 6.102 18.604 1.00 59.44 208 PHE A CA 1
ATOM 1555 C C . PHE A 1 208 ? 5.266 6.978 18.738 1.00 59.44 208 PHE A C 1
ATOM 1557 O O . PHE A 1 208 ? 6.275 6.779 18.072 1.00 59.44 208 PHE A O 1
ATOM 1564 N N . GLU A 1 209 ? 5.175 7.932 19.670 1.00 45.50 209 GLU A N 1
ATOM 1565 C CA . GLU A 1 209 ? 6.238 8.636 20.408 1.00 45.50 209 GLU A CA 1
ATOM 1566 C C . GLU A 1 209 ? 7.294 9.458 19.628 1.00 45.50 209 GLU A C 1
ATOM 1568 O O . GLU A 1 209 ? 8.481 9.146 19.628 1.00 45.50 209 GLU A O 1
ATOM 1573 N N . ARG A 1 210 ? 6.935 10.692 19.233 1.00 39.25 210 ARG A N 1
ATOM 1574 C CA . ARG A 1 210 ? 7.893 11.831 19.241 1.00 39.25 210 ARG A CA 1
ATOM 1575 C C . ARG A 1 210 ? 8.308 12.270 20.672 1.00 39.25 210 ARG A C 1
ATOM 1577 O O . ARG A 1 210 ? 8.901 13.328 20.838 1.00 39.25 210 ARG A O 1
ATOM 1584 N N . GLY A 1 211 ? 7.988 11.488 21.712 1.00 36.16 211 GLY A N 1
ATOM 1585 C CA . GLY A 1 211 ? 8.063 11.879 23.130 1.00 36.16 211 GLY A CA 1
ATOM 1586 C C . GLY A 1 211 ? 9.113 11.171 24.001 1.00 36.16 211 GLY A C 1
ATOM 1587 O O . GLY A 1 211 ? 9.184 11.465 25.191 1.00 36.16 211 GLY A O 1
ATOM 1588 N N . ARG A 1 212 ? 9.941 10.267 23.459 1.00 32.62 212 ARG A N 1
ATOM 1589 C CA . ARG A 1 212 ? 11.083 9.674 24.187 1.00 32.62 212 ARG A CA 1
ATOM 1590 C C . ARG A 1 212 ? 12.390 9.800 23.403 1.00 32.62 212 ARG A C 1
ATOM 1592 O O . ARG A 1 212 ? 12.991 8.825 22.971 1.00 32.62 212 ARG A O 1
ATOM 1599 N N . ARG A 1 213 ? 12.875 11.029 23.281 1.00 33.38 213 ARG A N 1
ATOM 1600 C CA . ARG A 1 213 ? 14.314 11.296 23.378 1.00 33.38 213 ARG A CA 1
ATOM 1601 C C . ARG A 1 213 ? 14.469 12.293 24.520 1.00 33.38 213 ARG A C 1
ATOM 1603 O O . ARG A 1 213 ? 14.138 13.462 24.358 1.00 33.38 213 ARG A O 1
ATOM 1610 N N . ARG A 1 214 ? 14.788 11.758 25.702 1.00 36.19 214 ARG A N 1
ATOM 1611 C CA . ARG A 1 214 ? 15.364 12.540 26.799 1.00 36.19 214 ARG A CA 1
ATOM 1612 C C . ARG A 1 214 ? 16.812 12.846 26.456 1.00 36.19 214 ARG A C 1
ATOM 1614 O O . ARG A 1 214 ? 17.425 11.969 25.808 1.00 36.19 214 ARG A O 1
#